Protein AF-A0A316PRE2-F1 (afdb_monomer)

Structure (mmCIF, N/CA/C/O backbone):
data_AF-A0A316PRE2-F1
#
_entry.id   AF-A0A316PRE2-F1
#
loop_
_atom_site.group_PDB
_atom_site.id
_atom_site.type_symbol
_atom_site.label_atom_id
_atom_site.label_alt_id
_atom_site.label_comp_id
_atom_site.label_asym_id
_atom_site.label_entity_id
_atom_site.label_seq_id
_atom_site.pdbx_PDB_ins_code
_atom_site.Cartn_x
_atom_site.Cartn_y
_atom_site.Cartn_z
_atom_site.occupancy
_atom_site.B_iso_or_equiv
_atom_site.auth_seq_id
_atom_site.auth_comp_id
_atom_site.auth_asym_id
_atom_site.auth_atom_id
_atom_site.pdbx_PDB_model_num
ATOM 1 N N . MET A 1 1 ? 43.650 30.895 -48.883 1.00 65.88 1 MET A N 1
ATOM 2 C CA . MET A 1 1 ? 44.794 30.049 -48.488 1.00 65.88 1 MET A CA 1
ATOM 3 C C . MET A 1 1 ? 45.178 30.438 -47.080 1.00 65.88 1 MET A C 1
ATOM 5 O O . MET A 1 1 ? 45.531 31.591 -46.875 1.00 65.88 1 MET A O 1
ATOM 9 N N . LEU A 1 2 ? 45.048 29.509 -46.137 1.00 76.69 2 LEU A N 1
ATOM 10 C CA . LEU A 1 2 ? 45.412 29.736 -44.739 1.00 76.69 2 LEU A CA 1
ATOM 11 C C . LEU A 1 2 ? 46.924 29.967 -44.605 1.00 76.69 2 LEU A C 1
ATOM 13 O O . LEU A 1 2 ? 47.726 29.256 -45.223 1.00 76.69 2 LEU A O 1
ATOM 17 N N . ASN A 1 3 ? 47.308 30.933 -43.779 1.00 86.50 3 ASN A N 1
ATOM 18 C CA . ASN A 1 3 ? 48.693 31.192 -43.401 1.00 86.50 3 ASN A CA 1
ATOM 19 C C . ASN A 1 3 ? 49.209 30.098 -42.449 1.00 86.50 3 ASN A C 1
ATOM 21 O O . ASN A 1 3 ? 48.441 29.433 -41.756 1.00 86.50 3 ASN A O 1
ATOM 25 N N . GLU A 1 4 ? 50.531 29.911 -42.364 1.00 84.12 4 GLU A N 1
ATOM 26 C CA . GLU A 1 4 ? 51.126 28.867 -41.504 1.00 84.12 4 GLU A CA 1
ATOM 27 C C . GLU A 1 4 ? 50.774 29.031 -40.017 1.00 84.12 4 GLU A C 1
ATOM 29 O O . GLU A 1 4 ? 50.620 28.043 -39.298 1.00 84.12 4 GLU A O 1
ATOM 34 N N . HIS A 1 5 ? 50.574 30.272 -39.568 1.00 84.75 5 HIS A N 1
ATOM 35 C CA . HIS A 1 5 ? 50.111 30.556 -38.214 1.00 84.75 5 HIS A CA 1
ATOM 36 C C . HIS A 1 5 ? 48.682 30.041 -37.983 1.00 84.75 5 HIS A C 1
ATOM 38 O O . HIS A 1 5 ? 48.450 29.290 -37.038 1.00 84.75 5 HIS A O 1
ATOM 44 N N . GLU A 1 6 ? 47.761 30.326 -38.902 1.00 85.00 6 GLU A N 1
ATOM 45 C CA . GLU A 1 6 ? 46.360 29.887 -38.833 1.00 85.00 6 GLU A CA 1
ATOM 46 C C . GLU A 1 6 ? 46.261 28.354 -38.872 1.00 85.00 6 GLU A C 1
ATOM 48 O O . GLU A 1 6 ? 45.562 27.741 -38.064 1.00 85.00 6 GLU A O 1
ATOM 53 N N . LYS A 1 7 ? 47.066 27.696 -39.719 1.00 85.00 7 LYS A N 1
ATOM 54 C CA . LYS A 1 7 ? 47.167 26.226 -39.739 1.00 85.00 7 LYS A CA 1
ATOM 55 C C . LYS A 1 7 ? 47.656 25.657 -38.404 1.00 85.00 7 LYS A C 1
ATOM 57 O O . LYS A 1 7 ? 47.226 24.574 -38.003 1.00 85.00 7 LYS A O 1
ATOM 62 N N . SER A 1 8 ? 48.571 26.347 -37.719 1.00 85.19 8 SER A N 1
ATOM 63 C CA . SER A 1 8 ? 49.087 25.915 -36.414 1.00 85.19 8 SER A CA 1
ATOM 64 C C . SER A 1 8 ? 48.041 26.042 -35.299 1.00 85.19 8 SER A C 1
ATOM 66 O O . SER A 1 8 ? 47.905 25.131 -34.475 1.00 85.19 8 SER A O 1
ATOM 68 N N . GLU A 1 9 ? 47.235 27.105 -35.326 1.00 89.50 9 GLU A N 1
ATOM 69 C CA . GLU A 1 9 ? 46.123 27.307 -34.395 1.00 89.50 9 GLU A CA 1
ATOM 70 C C . GLU A 1 9 ? 45.029 26.257 -34.604 1.00 89.50 9 GLU A C 1
ATOM 72 O O . GLU A 1 9 ? 44.613 25.596 -33.652 1.00 89.50 9 GLU A O 1
ATOM 77 N N . MET A 1 10 ? 44.643 25.998 -35.855 1.00 88.06 10 MET A N 1
ATOM 78 C CA . MET A 1 10 ? 43.647 24.974 -36.185 1.00 88.06 10 MET A CA 1
ATOM 79 C C . MET A 1 10 ? 44.085 23.560 -35.775 1.00 88.06 10 MET A C 1
ATOM 81 O O . MET A 1 10 ? 43.273 22.773 -35.289 1.00 88.06 10 MET A O 1
ATOM 85 N N . ARG A 1 11 ? 45.379 23.223 -35.884 1.00 87.94 11 ARG A N 1
ATOM 86 C CA . ARG A 1 11 ? 45.913 21.941 -35.374 1.00 87.94 11 ARG A CA 1
ATOM 87 C C . ARG A 1 11 ? 45.802 21.819 -33.854 1.00 87.94 11 ARG A C 1
ATOM 89 O O . ARG A 1 11 ? 45.619 20.712 -33.346 1.00 87.94 11 ARG A O 1
ATOM 96 N N . THR A 1 12 ? 45.915 22.934 -33.137 1.00 90.44 12 THR A N 1
ATOM 97 C CA . THR A 1 12 ? 45.731 22.976 -31.680 1.00 90.44 12 THR A CA 1
ATOM 98 C C . THR A 1 12 ? 44.257 22.777 -31.335 1.00 90.44 12 THR A C 1
ATOM 100 O O . THR A 1 12 ? 43.922 21.873 -30.575 1.00 90.44 12 THR A O 1
ATOM 103 N N . GLN A 1 13 ? 43.363 23.497 -32.017 1.00 86.69 13 GLN A N 1
ATOM 104 C CA . GLN A 1 13 ? 41.914 23.340 -31.864 1.00 86.69 13 GLN A CA 1
ATOM 105 C C . GLN A 1 13 ? 41.436 21.914 -32.176 1.00 86.69 13 GLN A C 1
ATOM 107 O O . GLN A 1 13 ? 40.570 21.388 -31.480 1.00 86.69 13 GLN A O 1
ATOM 112 N N . TYR A 1 14 ? 42.018 21.250 -33.181 1.00 89.00 14 TYR A N 1
ATOM 113 C CA . TYR A 1 14 ? 41.721 19.847 -33.488 1.00 89.00 14 TYR A CA 1
ATOM 114 C C . TYR A 1 14 ? 42.073 18.909 -32.323 1.00 89.00 14 TYR A C 1
ATOM 116 O O . TYR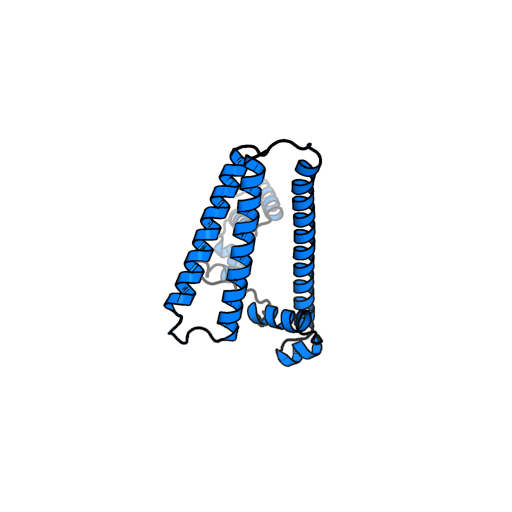 A 1 14 ? 41.321 17.978 -32.022 1.00 89.00 14 TYR A O 1
ATOM 124 N N . ARG A 1 15 ? 43.210 19.156 -31.658 1.00 85.75 15 ARG A N 1
ATOM 125 C CA . ARG A 1 15 ? 43.679 18.364 -30.513 1.00 85.75 15 ARG A CA 1
ATOM 126 C C . ARG A 1 15 ? 42.804 18.571 -29.278 1.00 85.75 15 ARG A C 1
ATOM 128 O O . ARG A 1 15 ? 42.524 17.600 -28.581 1.00 85.75 15 ARG A O 1
ATOM 135 N N . ASP A 1 16 ? 42.363 19.803 -29.046 1.00 88.31 16 ASP A N 1
ATOM 136 C CA . ASP A 1 16 ? 41.555 20.173 -27.878 1.00 88.31 16 ASP A CA 1
ATOM 137 C C . ASP A 1 16 ? 40.062 19.842 -28.057 1.00 88.31 16 ASP A C 1
ATOM 139 O O . ASP A 1 16 ? 39.306 19.741 -27.087 1.00 88.31 16 ASP A O 1
ATOM 143 N N . ALA A 1 17 ? 39.610 19.637 -29.296 1.00 86.00 17 ALA A N 1
ATOM 144 C CA . ALA A 1 17 ? 38.236 19.263 -29.590 1.00 86.00 17 ALA A CA 1
ATOM 145 C C . ALA A 1 17 ? 37.919 17.837 -29.100 1.00 86.00 17 ALA A C 1
ATOM 147 O O . ALA A 1 17 ? 38.306 16.846 -29.714 1.00 86.00 17 ALA A O 1
ATOM 148 N N . ALA A 1 18 ? 37.122 17.734 -28.032 1.00 78.12 18 ALA A N 1
ATOM 149 C CA . ALA A 1 18 ? 36.622 16.455 -27.515 1.00 78.12 18 ALA A CA 1
ATOM 150 C C . ALA A 1 18 ? 35.604 15.762 -28.453 1.00 78.12 18 ALA A C 1
ATOM 152 O O . ALA A 1 18 ? 35.452 14.539 -28.426 1.00 78.12 18 ALA A O 1
ATOM 153 N N . ASP A 1 19 ? 34.906 16.530 -29.299 1.00 86.50 19 ASP A N 1
ATOM 154 C CA . ASP A 1 19 ? 33.861 16.023 -30.193 1.00 86.50 19 ASP A CA 1
ATOM 155 C C . ASP A 1 19 ? 34.403 15.687 -31.589 1.00 86.50 19 ASP A C 1
ATOM 157 O O . ASP A 1 19 ? 34.840 16.568 -32.334 1.00 86.50 19 ASP A O 1
ATOM 161 N N . LYS A 1 20 ? 34.219 14.434 -32.025 1.00 82.12 20 LYS A N 1
ATOM 162 C CA . LYS A 1 20 ? 34.622 13.964 -33.368 1.00 82.12 20 LYS A CA 1
ATOM 163 C C . LYS A 1 20 ? 34.001 14.772 -34.516 1.00 82.12 20 LYS A C 1
ATOM 165 O O . LYS A 1 20 ? 34.618 14.952 -35.558 1.00 82.12 20 LYS A O 1
ATOM 170 N N . ARG A 1 21 ? 32.786 15.302 -34.331 1.00 83.31 21 ARG A N 1
ATOM 171 C CA . ARG A 1 21 ? 32.113 16.152 -35.333 1.00 83.31 21 ARG A CA 1
ATOM 172 C C . ARG A 1 21 ? 32.792 17.514 -35.500 1.00 83.31 21 ARG A C 1
ATOM 174 O O . ARG A 1 21 ? 32.848 18.021 -36.615 1.00 83.31 21 ARG A O 1
ATOM 181 N N . LYS A 1 22 ? 33.318 18.088 -34.410 1.00 86.62 22 LYS A N 1
ATOM 182 C CA . LYS A 1 22 ? 34.083 19.344 -34.451 1.00 86.62 22 LYS A CA 1
ATOM 183 C C . LYS A 1 22 ? 35.438 19.118 -35.117 1.00 86.62 22 LYS A C 1
ATOM 185 O O . LYS A 1 22 ? 35.813 19.895 -35.982 1.00 86.62 22 LYS A O 1
ATOM 190 N N . GLN A 1 23 ? 36.095 18.001 -34.804 1.00 88.06 23 GLN A N 1
ATOM 191 C CA . GLN A 1 23 ? 37.333 17.569 -35.459 1.00 88.06 23 GLN A CA 1
ATOM 192 C C . GLN A 1 23 ? 37.191 17.454 -36.986 1.00 88.06 23 GLN A C 1
ATOM 194 O O . GLN A 1 23 ? 38.031 17.973 -37.712 1.00 88.06 23 GLN A O 1
ATOM 199 N N . ILE A 1 24 ? 36.100 16.857 -37.483 1.00 87.62 24 ILE A N 1
ATOM 200 C CA . ILE A 1 24 ? 35.818 16.768 -38.930 1.00 87.62 24 ILE A CA 1
ATOM 201 C C . ILE A 1 24 ? 35.607 18.156 -39.555 1.00 87.62 24 ILE A C 1
ATOM 203 O O . ILE A 1 24 ? 36.071 18.404 -40.663 1.00 87.62 24 ILE A O 1
ATOM 207 N N . GLY A 1 25 ? 34.935 19.072 -38.847 1.00 87.50 25 GLY A N 1
ATOM 208 C CA . GLY A 1 25 ? 34.772 20.457 -39.299 1.00 87.50 25 GLY A CA 1
ATOM 209 C C . GLY A 1 25 ? 36.108 21.191 -39.438 1.00 87.50 25 GLY A C 1
ATOM 210 O O . GLY A 1 25 ? 36.353 21.800 -40.471 1.00 87.50 25 GLY A O 1
ATOM 211 N N . ILE A 1 26 ? 36.988 21.047 -38.444 1.00 88.56 26 ILE A N 1
ATOM 212 C CA . ILE A 1 26 ? 38.326 21.658 -38.447 1.00 88.56 26 ILE A CA 1
ATOM 213 C C . ILE A 1 26 ? 39.198 21.072 -39.567 1.00 88.56 26 ILE A C 1
ATOM 215 O O . ILE A 1 26 ? 39.930 21.805 -40.218 1.00 88.56 26 ILE A O 1
ATOM 219 N N . LEU A 1 27 ? 39.113 19.763 -39.829 1.00 88.62 27 LEU A N 1
ATOM 220 C CA . LEU A 1 27 ? 39.836 19.130 -40.940 1.00 88.62 27 LEU A CA 1
ATOM 221 C C . LEU A 1 27 ? 39.326 19.593 -42.310 1.00 88.62 27 LEU A C 1
ATOM 223 O O . LEU A 1 27 ? 40.132 19.838 -43.199 1.00 88.62 27 LEU A O 1
ATOM 227 N N . SER A 1 28 ? 38.009 19.737 -42.472 1.00 87.62 28 SER A N 1
ATOM 228 C CA . SER A 1 28 ? 37.401 20.259 -43.704 1.00 87.62 28 SER A CA 1
ATOM 229 C C . SER A 1 28 ? 37.915 21.664 -44.025 1.00 87.62 28 SER A C 1
ATOM 231 O O . SER A 1 28 ? 38.306 21.928 -45.156 1.00 87.62 28 SER A O 1
ATOM 233 N N . GLU A 1 29 ? 38.004 22.528 -43.015 1.00 87.81 29 GLU A N 1
ATOM 234 C CA . GLU A 1 29 ? 38.519 23.892 -43.158 1.00 87.81 29 GLU A CA 1
ATOM 235 C C . GLU A 1 29 ? 40.051 23.934 -43.323 1.00 87.81 29 GLU A C 1
ATOM 237 O O . GLU A 1 29 ? 40.569 24.754 -44.070 1.00 87.81 29 GLU A O 1
ATOM 242 N N . LEU A 1 30 ? 40.798 23.022 -42.688 1.00 86.75 30 LEU A N 1
ATOM 243 C CA . LEU A 1 30 ? 42.263 22.980 -42.789 1.00 86.75 30 LEU A CA 1
ATOM 244 C C . LEU A 1 30 ? 42.753 22.533 -44.176 1.00 86.75 30 LEU A C 1
ATOM 246 O O . LEU A 1 30 ? 43.820 22.964 -44.618 1.00 86.75 30 LEU A O 1
ATOM 250 N N . TYR A 1 31 ? 42.009 21.635 -44.823 1.00 85.00 31 TYR A N 1
ATOM 251 C CA . TYR A 1 31 ? 42.370 21.042 -46.112 1.00 85.00 31 TYR A CA 1
ATOM 252 C C . TYR A 1 31 ? 41.554 21.591 -47.291 1.00 85.00 31 TYR A C 1
ATOM 254 O O . TYR A 1 31 ? 41.758 21.129 -48.410 1.00 85.00 31 TYR A O 1
ATOM 262 N N . ASP A 1 32 ? 40.669 22.571 -47.063 1.00 85.31 32 ASP A N 1
ATOM 263 C CA . ASP A 1 32 ? 39.733 23.104 -48.067 1.00 85.31 32 ASP A CA 1
ATOM 264 C C . ASP A 1 32 ? 38.935 21.985 -48.788 1.00 85.31 32 ASP A C 1
ATOM 266 O O . ASP A 1 32 ? 38.628 22.073 -49.977 1.00 85.31 32 ASP A O 1
ATOM 270 N N . CYS A 1 33 ? 38.597 20.910 -48.066 1.00 81.94 33 CYS A N 1
ATOM 271 C CA . CYS A 1 33 ? 37.843 19.763 -48.585 1.00 81.94 33 CYS A CA 1
ATOM 272 C C . CYS A 1 33 ? 36.449 19.698 -47.964 1.00 81.94 33 CYS A C 1
ATOM 274 O O . CYS A 1 33 ? 36.210 20.202 -46.862 1.00 81.94 33 CYS A O 1
ATOM 276 N N . SER A 1 34 ? 35.511 19.030 -48.631 1.00 84.75 34 SER A N 1
ATOM 277 C CA . SER A 1 34 ? 34.173 18.826 -48.078 1.00 84.75 34 SER A CA 1
ATOM 278 C C . SER A 1 34 ? 34.205 17.878 -46.870 1.00 84.75 34 SER A C 1
ATOM 280 O O . SER A 1 34 ? 35.043 16.981 -46.755 1.00 84.75 34 SER A O 1
ATOM 282 N N . LYS A 1 35 ? 33.260 18.045 -45.938 1.00 83.38 35 LYS A N 1
ATOM 283 C CA . LYS A 1 35 ? 33.144 17.166 -44.757 1.00 83.38 35 LYS A CA 1
ATOM 284 C C . LYS A 1 35 ? 32.913 15.702 -45.140 1.00 83.38 35 LYS A C 1
ATOM 286 O O . LYS A 1 35 ? 33.284 14.817 -44.376 1.00 83.38 35 LYS A O 1
ATOM 291 N N . GLU A 1 36 ? 32.296 15.462 -46.293 1.00 82.75 36 GLU A N 1
ATOM 292 C CA . GLU A 1 36 ? 32.016 14.133 -46.837 1.00 82.75 36 GLU A CA 1
ATOM 293 C C . GLU A 1 36 ? 33.297 13.450 -47.318 1.00 82.75 36 GLU A C 1
ATOM 295 O O . GLU A 1 36 ? 33.544 12.310 -46.939 1.00 82.75 36 GLU A O 1
ATOM 300 N N . GLU A 1 37 ? 34.170 14.169 -48.029 1.00 83.00 37 GLU A N 1
ATOM 301 C CA . GLU A 1 37 ? 35.495 13.669 -48.426 1.00 83.00 37 GLU A CA 1
ATOM 302 C C . GLU A 1 37 ? 36.386 13.386 -47.209 1.00 83.00 37 GLU A C 1
ATOM 304 O O . GLU A 1 37 ? 37.098 12.386 -47.174 1.00 83.00 37 GLU A O 1
ATOM 309 N N . VAL A 1 38 ? 36.312 14.220 -46.163 1.00 84.38 38 VAL A N 1
ATOM 310 C CA . VAL A 1 38 ? 37.023 13.969 -44.896 1.00 84.38 38 VAL A CA 1
ATOM 311 C C . VAL A 1 38 ? 36.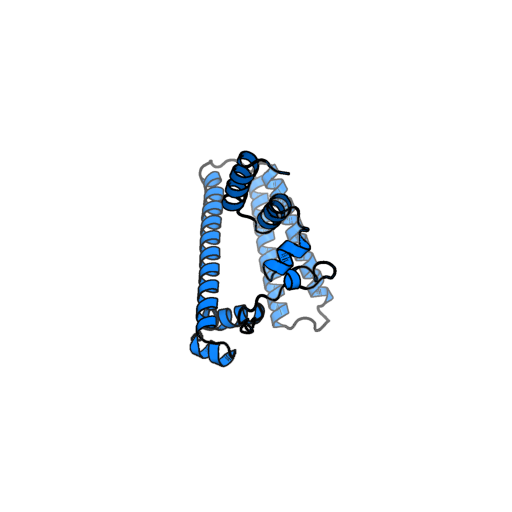472 12.725 -44.189 1.00 84.38 38 VAL A C 1
ATOM 313 O O . VAL A 1 38 ? 37.235 11.938 -43.632 1.00 84.38 38 VAL A O 1
ATOM 316 N N . LEU A 1 39 ? 35.151 12.526 -44.194 1.00 84.50 39 LEU A N 1
ATOM 317 C CA . LEU A 1 39 ? 34.518 11.331 -43.632 1.00 84.50 39 LEU A CA 1
ATOM 318 C C . LEU A 1 39 ? 34.895 10.067 -44.410 1.00 84.50 39 LEU A C 1
ATOM 320 O O . LEU A 1 39 ? 35.145 9.040 -43.782 1.00 84.50 39 LEU A O 1
ATOM 324 N N . ASP A 1 40 ? 34.955 10.141 -45.737 1.00 84.88 40 ASP A N 1
ATOM 325 C CA . ASP A 1 40 ? 35.371 9.044 -46.614 1.00 84.88 40 ASP A CA 1
ATOM 326 C C . ASP A 1 40 ? 36.842 8.673 -46.392 1.00 84.88 40 ASP A C 1
ATOM 328 O O . ASP A 1 40 ? 37.153 7.525 -46.073 1.00 84.88 40 ASP A O 1
ATOM 332 N N . ALA A 1 41 ? 37.736 9.667 -46.380 1.00 82.44 41 ALA A N 1
ATOM 333 C CA . ALA A 1 41 ? 39.160 9.474 -46.106 1.00 82.44 41 ALA A CA 1
ATOM 334 C C . ALA A 1 41 ? 39.438 8.871 -44.714 1.00 82.44 41 ALA A C 1
ATOM 336 O O . ALA A 1 41 ? 40.423 8.157 -44.524 1.00 82.44 41 ALA A O 1
ATOM 337 N N . LEU A 1 42 ? 38.570 9.138 -43.731 1.00 81.38 42 LEU A N 1
ATOM 338 C CA . LEU A 1 42 ? 38.649 8.564 -42.383 1.00 81.38 42 LEU A CA 1
ATOM 339 C C . LEU A 1 42 ? 37.928 7.208 -42.246 1.00 81.38 42 LEU A C 1
ATOM 341 O O . LEU A 1 42 ? 37.920 6.639 -41.151 1.00 81.38 42 LEU A O 1
ATOM 345 N N . GLY A 1 43 ? 37.303 6.691 -43.311 1.00 76.56 43 GLY A N 1
ATOM 346 C CA . GLY A 1 43 ? 36.515 5.452 -43.280 1.00 76.56 43 GLY A CA 1
ATOM 347 C C . GLY A 1 43 ? 35.250 5.552 -42.417 1.00 76.56 43 GLY A C 1
ATOM 348 O O . GLY A 1 43 ? 34.791 4.563 -41.843 1.00 76.56 43 GLY A O 1
ATOM 349 N N . LEU A 1 44 ? 34.710 6.763 -42.260 1.00 70.62 44 LEU A N 1
ATOM 350 C CA . LEU A 1 44 ? 33.516 7.083 -41.473 1.00 70.62 44 LEU A CA 1
ATOM 351 C C . LEU A 1 44 ? 32.287 7.406 -42.343 1.00 70.62 44 LEU A C 1
ATOM 353 O O . LEU A 1 44 ? 31.202 7.586 -41.782 1.00 70.62 44 LEU A O 1
ATOM 357 N N . ALA A 1 45 ? 32.431 7.456 -43.673 1.00 61.97 45 ALA A N 1
ATOM 358 C CA . ALA A 1 45 ? 31.351 7.752 -44.621 1.00 61.97 45 ALA A CA 1
ATOM 359 C C . ALA A 1 45 ? 30.134 6.817 -44.460 1.00 61.97 45 ALA A C 1
ATOM 361 O O . ALA A 1 45 ? 28.997 7.290 -44.396 1.00 61.97 45 ALA A O 1
ATOM 362 N N . ASP A 1 46 ? 30.359 5.522 -44.216 1.00 55.94 46 ASP A N 1
ATOM 363 C CA . ASP A 1 46 ? 29.287 4.529 -44.020 1.00 55.94 46 ASP A CA 1
ATOM 364 C C . ASP A 1 46 ? 28.500 4.682 -42.706 1.00 55.94 46 ASP A C 1
ATOM 366 O O . ASP A 1 46 ? 27.465 4.046 -42.511 1.00 55.94 46 ASP A O 1
ATOM 370 N N . LYS A 1 47 ? 28.940 5.552 -41.787 1.00 53.31 47 LYS A N 1
ATOM 371 C CA . LYS A 1 47 ? 28.185 5.868 -40.560 1.00 53.31 47 LYS A CA 1
ATOM 372 C C . LYS A 1 47 ? 27.344 7.144 -40.671 1.00 53.31 47 LYS A C 1
ATOM 374 O O . LYS A 1 47 ? 26.605 7.448 -39.736 1.00 53.31 47 LYS A O 1
ATOM 379 N N . GLY A 1 48 ? 27.449 7.888 -41.777 1.00 47.28 48 GLY A N 1
ATOM 380 C CA . GLY A 1 48 ? 26.786 9.185 -41.977 1.00 47.28 48 GLY A CA 1
ATOM 381 C C . GLY A 1 48 ? 25.523 9.155 -42.846 1.00 47.28 48 GLY A C 1
ATOM 382 O O . GLY A 1 48 ? 24.636 9.979 -42.637 1.00 47.28 48 GLY A O 1
ATOM 383 N N . ALA A 1 49 ? 25.387 8.189 -43.760 1.00 41.62 49 ALA A N 1
ATOM 384 C CA . ALA A 1 49 ? 24.268 8.115 -44.712 1.00 41.62 49 ALA A CA 1
ATOM 385 C C . ALA A 1 49 ? 22.991 7.426 -44.172 1.00 41.62 49 ALA A C 1
ATOM 387 O O . ALA A 1 49 ? 22.043 7.190 -44.914 1.00 41.62 49 ALA A O 1
ATOM 388 N N . SER A 1 50 ? 22.925 7.141 -42.867 1.00 42.31 50 SER A N 1
ATOM 389 C CA . SER A 1 50 ? 21.716 6.664 -42.172 1.00 42.31 50 SER A CA 1
ATOM 390 C C . SER A 1 50 ? 21.333 7.604 -41.019 1.00 42.31 50 SER A C 1
ATOM 392 O O . SER A 1 50 ? 21.055 7.175 -39.900 1.00 42.31 50 SER A O 1
ATOM 394 N N . ALA A 1 51 ? 21.334 8.914 -41.269 1.00 38.81 51 ALA A N 1
ATOM 395 C CA . ALA A 1 51 ? 20.836 9.923 -40.326 1.00 38.81 51 ALA A CA 1
ATOM 396 C C . ALA A 1 51 ? 19.628 10.699 -40.885 1.00 38.81 51 ALA A C 1
ATOM 398 O O . ALA A 1 51 ? 19.421 11.865 -40.564 1.00 38.81 51 ALA A O 1
ATOM 399 N N . GLY A 1 52 ? 18.825 10.019 -41.710 1.00 36.06 52 GLY A N 1
ATOM 400 C CA . GLY A 1 52 ? 17.570 10.510 -42.283 1.00 36.06 52 GLY A CA 1
ATOM 401 C C . GLY A 1 52 ? 16.463 9.451 -42.319 1.00 36.06 52 GLY A C 1
ATOM 402 O O . GLY A 1 52 ? 15.631 9.482 -43.210 1.00 36.06 52 GLY A O 1
ATOM 403 N N . ALA A 1 53 ? 16.462 8.488 -41.393 1.00 35.34 53 ALA A N 1
ATOM 404 C CA . ALA A 1 53 ? 15.316 7.627 -41.093 1.00 35.34 53 ALA A CA 1
ATOM 405 C C . ALA A 1 53 ? 15.546 6.965 -39.726 1.00 35.34 53 ALA A C 1
ATOM 407 O O . ALA A 1 53 ? 16.613 6.405 -39.478 1.00 35.34 53 ALA A O 1
ATOM 408 N N . ASN A 1 54 ? 14.562 7.061 -38.831 1.00 45.31 54 ASN A N 1
ATOM 409 C CA . ASN A 1 54 ? 14.543 6.446 -37.501 1.00 45.31 54 ASN A CA 1
ATOM 410 C C . ASN A 1 54 ? 15.080 5.004 -37.501 1.00 45.31 54 ASN A C 1
ATOM 412 O O . ASN A 1 54 ? 14.329 4.076 -37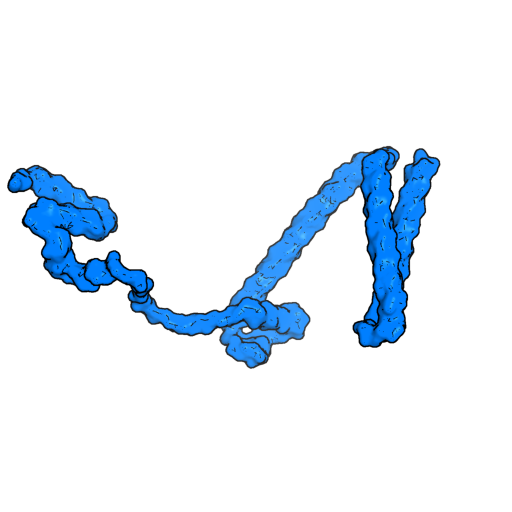.781 1.00 45.31 54 ASN A O 1
ATOM 416 N N . THR A 1 55 ? 16.336 4.796 -37.099 1.00 39.84 55 THR A N 1
ATOM 417 C CA . THR A 1 55 ? 16.826 3.453 -36.772 1.00 39.84 55 THR A CA 1
ATOM 418 C C . THR A 1 55 ? 17.761 3.532 -35.573 1.00 39.84 55 THR A C 1
ATOM 420 O O . THR A 1 55 ? 18.807 4.177 -35.602 1.00 39.84 55 THR A O 1
ATOM 423 N N . LYS A 1 56 ? 17.324 2.911 -34.473 1.00 37.03 56 LYS A N 1
ATOM 424 C CA . LYS A 1 56 ? 18.089 2.701 -33.243 1.00 37.03 56 LYS A CA 1
ATOM 425 C C . LYS A 1 56 ? 19.466 2.128 -33.578 1.00 37.03 56 LYS A C 1
ATOM 427 O O . LYS A 1 56 ? 19.571 1.100 -34.231 1.00 37.03 56 LYS A O 1
ATOM 432 N N . HIS A 1 57 ? 20.499 2.777 -33.060 1.00 36.59 57 HIS A N 1
ATOM 433 C CA . HIS A 1 57 ? 21.876 2.314 -33.100 1.00 36.59 57 HIS A CA 1
ATOM 434 C C . HIS A 1 57 ? 21.991 1.011 -32.283 1.00 36.59 57 HIS A C 1
ATOM 436 O O . HIS A 1 57 ? 22.032 1.047 -31.052 1.00 36.59 57 HIS A O 1
ATOM 442 N N . GLU A 1 58 ? 22.015 -0.144 -32.954 1.00 36.38 58 GLU A N 1
ATOM 443 C CA . GLU A 1 58 ? 22.425 -1.413 -32.352 1.00 36.38 58 GLU A CA 1
ATOM 444 C C . GLU A 1 58 ? 23.906 -1.307 -31.985 1.00 36.38 58 GLU A C 1
ATOM 446 O O . GLU A 1 58 ? 24.814 -1.376 -32.813 1.00 36.38 58 GLU A O 1
ATOM 451 N N . THR A 1 59 ? 24.169 -1.088 -30.702 1.00 46.66 59 THR A N 1
ATOM 452 C CA . THR A 1 59 ? 25.444 -1.472 -30.123 1.00 46.66 59 THR A CA 1
ATOM 453 C C . THR A 1 59 ? 25.506 -2.993 -30.169 1.00 46.66 59 THR A C 1
ATOM 455 O O . THR A 1 59 ? 24.700 -3.679 -29.542 1.00 46.66 59 THR A O 1
ATOM 458 N N . ALA A 1 60 ? 26.493 -3.530 -30.883 1.00 44.12 60 ALA A N 1
ATOM 459 C CA . ALA A 1 60 ? 26.930 -4.916 -30.762 1.00 44.12 60 ALA A CA 1
ATOM 460 C C . ALA A 1 60 ? 27.566 -5.157 -29.375 1.00 44.12 60 ALA A C 1
ATOM 462 O O . ALA A 1 60 ? 28.723 -5.543 -29.241 1.00 44.12 60 ALA A O 1
ATOM 463 N N . GLY A 1 61 ? 26.816 -4.902 -28.305 1.00 41.44 61 GLY A N 1
ATOM 464 C CA . GLY A 1 61 ? 26.969 -5.662 -27.084 1.00 41.44 61 GLY A CA 1
ATOM 465 C C . GLY A 1 61 ? 26.305 -7.000 -27.352 1.00 41.44 61 GLY A C 1
ATOM 466 O O . GLY A 1 61 ? 25.194 -7.031 -27.873 1.00 41.44 61 GLY A O 1
ATOM 467 N N . LYS A 1 62 ? 26.957 -8.112 -27.010 1.00 46.22 62 LYS A N 1
ATOM 468 C CA . LYS A 1 62 ? 26.273 -9.401 -26.861 1.00 46.22 62 LYS A CA 1
ATOM 469 C C . LYS A 1 62 ? 25.126 -9.192 -25.874 1.00 46.22 62 LYS A C 1
ATOM 471 O O . LYS A 1 62 ? 25.312 -9.303 -24.662 1.00 46.22 62 LYS A O 1
ATOM 476 N N . HIS A 1 63 ? 23.956 -8.820 -26.379 1.00 43.56 63 HIS A N 1
ATOM 477 C CA . HIS A 1 63 ? 22.768 -8.632 -25.582 1.00 43.56 63 HIS A CA 1
ATOM 478 C C . HIS A 1 63 ? 22.259 -10.041 -25.323 1.00 43.56 63 HIS A C 1
ATOM 480 O O . HIS A 1 63 ? 21.382 -10.544 -26.016 1.00 43.56 63 HIS A O 1
ATOM 486 N N . ASN A 1 64 ? 22.887 -10.719 -24.355 1.00 55.03 64 ASN A N 1
ATOM 487 C CA . ASN A 1 64 ? 22.316 -11.919 -23.769 1.00 55.03 64 ASN A CA 1
ATOM 488 C C . ASN A 1 64 ? 20.860 -11.551 -23.454 1.00 55.03 64 ASN A C 1
ATOM 490 O O . ASN A 1 64 ? 20.675 -10.545 -22.753 1.00 55.03 64 ASN A O 1
ATOM 494 N N . PRO A 1 65 ? 19.848 -12.236 -24.016 1.00 47.28 65 PRO A N 1
ATOM 495 C CA . PRO A 1 65 ? 18.458 -11.922 -23.742 1.00 47.28 65 PRO A CA 1
ATOM 496 C C . PRO A 1 65 ? 18.261 -12.118 -22.243 1.00 47.28 65 PRO A C 1
ATOM 498 O O . PRO A 1 65 ? 18.076 -13.230 -21.752 1.00 47.28 65 PRO A O 1
ATOM 501 N N . ARG A 1 66 ? 18.405 -11.031 -21.477 1.00 57.00 66 ARG A N 1
ATOM 502 C CA . ARG A 1 66 ? 18.180 -11.036 -20.041 1.00 57.00 66 ARG A CA 1
ATOM 503 C C . ARG A 1 66 ? 16.719 -11.398 -19.908 1.00 57.00 66 ARG A C 1
ATOM 505 O O . ARG A 1 66 ? 15.863 -10.572 -20.206 1.00 57.00 66 ARG A O 1
ATOM 512 N N . LYS A 1 67 ? 16.458 -12.648 -19.526 1.00 66.44 67 LYS A N 1
ATOM 513 C CA . LYS A 1 67 ? 15.117 -13.147 -19.255 1.00 66.44 67 LYS A CA 1
ATOM 514 C C . LYS A 1 67 ? 14.538 -12.231 -18.184 1.00 66.44 67 LYS A C 1
ATOM 516 O O . LYS A 1 67 ? 14.965 -12.254 -17.028 1.00 66.44 67 LYS A O 1
ATOM 521 N N . SER A 1 68 ? 13.700 -11.299 -18.624 1.00 66.38 68 SER A N 1
ATOM 522 C CA . SER A 1 68 ? 13.111 -10.301 -17.751 1.00 66.38 68 SER A CA 1
ATOM 523 C C . SER A 1 68 ? 11.976 -10.999 -17.033 1.00 66.38 68 SER A C 1
ATOM 525 O O . SER A 1 68 ? 10.981 -11.366 -17.647 1.00 66.38 68 SER A O 1
ATOM 527 N N . TYR A 1 69 ? 12.170 -11.261 -15.746 1.00 72.38 69 TYR A N 1
ATOM 528 C CA . TYR A 1 69 ? 11.115 -11.818 -14.916 1.00 72.38 69 TYR A CA 1
ATOM 529 C C . TYR A 1 69 ? 10.113 -10.718 -14.591 1.00 72.38 69 TYR A C 1
ATOM 531 O O . TYR A 1 69 ? 10.507 -9.619 -14.168 1.00 72.38 69 TYR A O 1
ATOM 539 N N . GLU A 1 70 ? 8.839 -11.036 -14.781 1.00 74.44 70 GLU A N 1
ATOM 540 C CA . GLU A 1 70 ? 7.722 -10.183 -14.413 1.00 74.44 70 GLU A CA 1
ATOM 541 C C . GLU A 1 70 ? 7.777 -9.849 -12.918 1.00 74.44 70 GLU A C 1
ATOM 543 O O . GLU A 1 70 ? 8.274 -10.627 -12.097 1.00 74.44 70 GLU A O 1
ATOM 548 N N . GLN A 1 71 ? 7.330 -8.648 -12.553 1.00 73.50 71 GLN A N 1
ATOM 549 C CA . GLN A 1 71 ? 7.455 -8.176 -11.177 1.00 73.50 71 GLN A CA 1
ATOM 550 C C . GLN A 1 71 ? 6.621 -9.020 -10.198 1.00 73.50 71 GLN A C 1
ATOM 552 O O . GLN A 1 71 ? 7.058 -9.201 -9.062 1.00 73.50 71 GLN A O 1
ATOM 557 N N . ALA A 1 72 ? 5.502 -9.593 -10.660 1.00 76.81 72 ALA A N 1
ATOM 558 C CA . ALA A 1 72 ? 4.688 -10.550 -9.911 1.00 76.81 72 ALA A CA 1
ATOM 559 C C . ALA A 1 72 ? 5.499 -11.794 -9.512 1.00 76.81 72 ALA A C 1
ATOM 561 O O . ALA A 1 72 ? 5.643 -12.068 -8.327 1.00 76.81 72 ALA A O 1
ATOM 562 N N . VAL A 1 73 ? 6.189 -12.427 -10.470 1.00 78.81 73 VAL A N 1
ATOM 563 C CA . VAL A 1 73 ? 7.028 -13.618 -10.224 1.00 78.81 73 VAL A CA 1
ATOM 564 C C . VAL A 1 73 ? 8.106 -13.351 -9.170 1.00 78.81 73 VAL A C 1
ATOM 566 O O . VAL A 1 73 ? 8.393 -14.196 -8.327 1.00 78.81 73 VAL A O 1
ATOM 569 N N . LYS A 1 74 ? 8.702 -12.153 -9.167 1.00 82.38 74 LYS A N 1
ATOM 570 C CA . LYS A 1 74 ? 9.701 -11.781 -8.149 1.00 82.38 74 LYS A CA 1
ATOM 571 C C . LYS A 1 74 ? 9.089 -11.652 -6.758 1.00 82.38 74 LYS A C 1
ATOM 573 O O . LYS A 1 74 ? 9.739 -12.017 -5.780 1.00 82.38 74 LYS A O 1
ATOM 578 N N . ASN A 1 75 ? 7.879 -11.101 -6.677 1.00 80.31 75 ASN A N 1
ATOM 579 C CA . ASN A 1 75 ? 7.157 -10.929 -5.423 1.00 80.31 75 ASN A CA 1
ATOM 580 C C . ASN A 1 75 ? 6.672 -12.281 -4.884 1.00 80.31 75 ASN A C 1
ATOM 582 O O . ASN A 1 75 ? 6.829 -12.528 -3.694 1.00 80.31 75 ASN A O 1
ATOM 586 N N . ASP A 1 76 ? 6.190 -13.173 -5.749 1.00 83.00 76 ASP A N 1
ATOM 587 C CA . ASP A 1 76 ? 5.729 -14.513 -5.370 1.00 83.00 76 ASP A CA 1
ATOM 588 C C . ASP A 1 76 ? 6.883 -15.386 -4.870 1.00 83.00 76 ASP A C 1
ATOM 590 O O . ASP A 1 76 ? 6.777 -16.015 -3.819 1.00 83.00 76 ASP A O 1
ATOM 594 N N . VAL A 1 77 ? 8.037 -15.341 -5.545 1.00 81.81 77 VAL A N 1
ATOM 595 C CA . VAL A 1 77 ? 9.269 -16.006 -5.087 1.00 81.81 77 VAL A CA 1
ATOM 596 C C . VAL A 1 77 ? 9.729 -15.448 -3.737 1.00 81.81 77 VAL A C 1
ATOM 598 O O . VAL A 1 77 ? 10.113 -16.206 -2.846 1.00 81.81 77 VAL A O 1
ATOM 601 N N . ALA A 1 78 ? 9.690 -14.124 -3.558 1.00 80.25 78 ALA A N 1
ATOM 602 C CA . ALA A 1 78 ? 10.055 -13.505 -2.288 1.00 80.25 78 ALA A CA 1
ATOM 603 C C . ALA A 1 78 ? 9.065 -13.863 -1.165 1.00 80.25 78 ALA A C 1
ATOM 605 O O . ALA A 1 78 ? 9.500 -14.117 -0.044 1.00 80.25 78 ALA A O 1
ATOM 606 N N . LYS A 1 79 ? 7.762 -13.936 -1.463 1.00 82.88 79 LYS A N 1
ATOM 607 C CA . LYS A 1 79 ? 6.705 -14.342 -0.527 1.00 82.88 79 LYS A CA 1
ATOM 608 C C . LYS A 1 79 ? 6.855 -15.806 -0.115 1.00 82.88 79 LYS A C 1
ATOM 610 O O . LYS A 1 79 ? 6.812 -16.097 1.074 1.00 82.88 79 LYS A O 1
ATOM 615 N N . ALA A 1 80 ? 7.126 -16.699 -1.062 1.00 78.06 80 ALA A N 1
ATOM 616 C CA . ALA A 1 80 ? 7.374 -18.113 -0.791 1.00 78.06 80 ALA A CA 1
ATOM 617 C C . ALA A 1 80 ? 8.553 -18.322 0.180 1.00 78.06 80 ALA A C 1
ATOM 619 O O . ALA A 1 80 ? 8.489 -19.148 1.085 1.00 78.06 80 ALA A O 1
ATOM 620 N N . VAL A 1 81 ? 9.625 -17.536 0.051 1.00 82.44 81 VAL A N 1
ATOM 621 C CA . VAL A 1 81 ? 10.790 -17.657 0.945 1.00 82.44 81 VAL A CA 1
ATOM 622 C C . VAL A 1 81 ? 10.581 -16.945 2.287 1.00 82.44 81 VAL A C 1
ATOM 624 O O . VAL A 1 81 ? 11.007 -17.451 3.321 1.00 82.44 81 VAL A O 1
ATOM 627 N N . LEU A 1 82 ? 9.959 -15.761 2.297 1.00 80.31 82 LEU A N 1
ATOM 628 C CA . LEU A 1 82 ? 9.843 -14.931 3.506 1.00 80.31 82 LEU A CA 1
ATOM 629 C C . LEU A 1 82 ? 8.618 -15.247 4.366 1.00 80.31 82 LEU A C 1
ATOM 631 O O . LEU A 1 82 ? 8.697 -15.096 5.579 1.00 80.31 82 LEU A O 1
ATOM 635 N N . VAL A 1 83 ? 7.503 -15.642 3.751 1.00 79.69 83 VAL A N 1
ATOM 636 C CA . VAL A 1 83 ? 6.222 -15.890 4.434 1.00 79.69 83 VAL A CA 1
ATOM 637 C C . VAL A 1 83 ? 5.967 -17.386 4.576 1.00 79.69 83 VAL A C 1
ATOM 639 O O . VAL A 1 83 ? 5.624 -17.838 5.661 1.00 79.69 83 VAL A O 1
ATOM 642 N N . GLU A 1 84 ? 6.173 -18.166 3.510 1.00 76.00 84 GLU A N 1
ATOM 643 C CA . GLU A 1 84 ? 5.953 -19.625 3.544 1.00 76.00 84 GLU A CA 1
ATOM 644 C C . GLU A 1 84 ? 7.167 -20.397 4.099 1.00 76.00 84 GLU A C 1
ATOM 646 O O . GLU A 1 84 ? 7.086 -21.603 4.313 1.00 76.00 84 GLU A O 1
ATOM 651 N N . GLY A 1 85 ? 8.296 -19.718 4.347 1.00 78.69 85 GLY A N 1
ATOM 652 C CA . GLY A 1 85 ? 9.494 -20.308 4.959 1.00 78.69 85 GLY A CA 1
ATOM 653 C C . GLY A 1 85 ? 10.268 -21.280 4.061 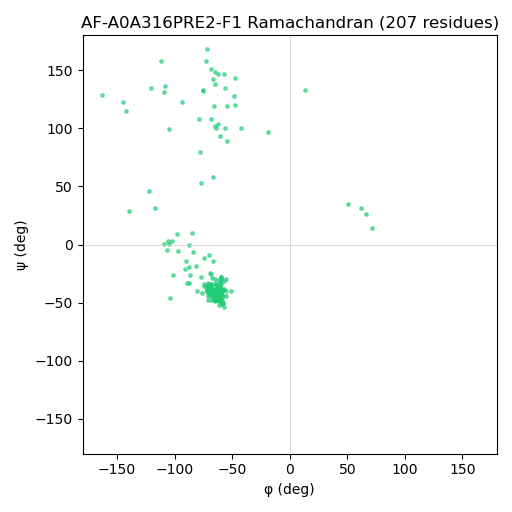1.00 78.69 85 GLY A C 1
ATOM 654 O O . GLY A 1 85 ? 11.123 -22.018 4.555 1.00 78.69 85 GLY A O 1
ATOM 655 N N . LEU A 1 86 ? 9.995 -21.298 2.752 1.00 79.12 86 LEU A N 1
ATOM 656 C CA . LEU A 1 86 ? 10.686 -22.173 1.805 1.00 79.12 86 LEU A CA 1
ATOM 657 C C . LEU A 1 86 ? 12.162 -21.786 1.670 1.00 79.12 86 LEU A C 1
ATOM 659 O O . LEU A 1 86 ? 12.526 -20.609 1.622 1.00 79.12 86 LEU A O 1
ATOM 663 N N . SER A 1 87 ? 13.031 -22.788 1.531 1.00 80.81 87 SER A N 1
ATOM 664 C CA . SER A 1 87 ? 14.441 -22.539 1.226 1.00 80.81 87 SER A CA 1
ATOM 665 C C . SER A 1 87 ? 14.586 -21.912 -0.165 1.00 80.81 87 SER A C 1
ATOM 667 O O . SER A 1 87 ? 13.836 -22.232 -1.089 1.00 80.81 87 SER A O 1
ATOM 669 N N . ALA A 1 88 ? 15.597 -21.059 -0.355 1.00 77.56 88 ALA A N 1
ATOM 670 C CA . ALA A 1 88 ? 15.872 -20.421 -1.644 1.00 77.56 88 ALA A CA 1
ATOM 671 C C . ALA A 1 88 ? 16.055 -21.443 -2.786 1.00 77.56 88 ALA A C 1
ATOM 673 O O . ALA A 1 88 ? 15.689 -21.157 -3.925 1.00 77.56 88 ALA A O 1
ATOM 674 N N . ASN A 1 89 ? 16.549 -22.647 -2.472 1.00 79.69 89 ASN A N 1
ATOM 675 C CA . ASN A 1 89 ? 16.667 -23.754 -3.425 1.00 79.69 89 ASN A CA 1
ATOM 676 C C . ASN A 1 89 ? 15.296 -24.316 -3.831 1.00 79.69 89 ASN A C 1
ATOM 678 O O . ASN A 1 89 ? 15.036 -24.515 -5.011 1.00 79.69 89 ASN A O 1
ATOM 682 N N . GLN A 1 90 ? 14.392 -24.497 -2.869 1.00 79.88 90 GLN A N 1
ATOM 683 C CA . GLN A 1 90 ? 13.041 -25.004 -3.127 1.00 79.88 90 GLN A CA 1
ATOM 684 C C . GLN A 1 90 ? 12.201 -23.985 -3.906 1.00 79.88 90 GLN A C 1
ATOM 686 O O . GLN A 1 90 ? 11.440 -24.352 -4.797 1.00 79.88 90 GLN A O 1
ATOM 691 N N . ALA A 1 91 ? 12.370 -22.690 -3.624 1.00 80.62 91 ALA A N 1
ATOM 692 C CA . ALA A 1 91 ? 11.738 -21.629 -4.404 1.00 80.62 91 ALA A CA 1
ATOM 693 C C . ALA A 1 91 ? 12.315 -21.538 -5.831 1.00 80.62 91 ALA A C 1
ATOM 695 O O . ALA A 1 91 ? 11.573 -21.313 -6.784 1.00 80.62 91 ALA A O 1
ATOM 696 N N . ALA A 1 92 ? 13.621 -21.754 -6.008 1.00 83.69 92 ALA A N 1
ATOM 697 C CA . ALA A 1 92 ? 14.237 -21.806 -7.333 1.00 83.69 92 ALA A CA 1
ATOM 698 C C . ALA A 1 92 ? 13.638 -22.928 -8.200 1.00 83.69 92 ALA A C 1
ATOM 700 O O . ALA A 1 92 ? 13.305 -22.686 -9.361 1.00 83.69 92 ALA A O 1
ATOM 701 N N . GLU A 1 93 ? 13.437 -24.115 -7.622 1.00 83.88 93 GLU A N 1
ATOM 702 C CA . GLU A 1 93 ? 12.804 -25.255 -8.297 1.00 83.88 93 GLU A CA 1
ATOM 703 C C . GLU A 1 93 ? 11.317 -25.008 -8.583 1.00 83.88 93 GLU A C 1
ATOM 705 O O . GLU A 1 93 ? 10.881 -25.170 -9.721 1.00 83.88 93 GLU A O 1
ATOM 710 N N . LYS A 1 94 ? 10.549 -24.536 -7.589 1.00 81.69 94 LYS A N 1
ATOM 711 C CA . LYS A 1 94 ? 9.097 -24.299 -7.708 1.00 81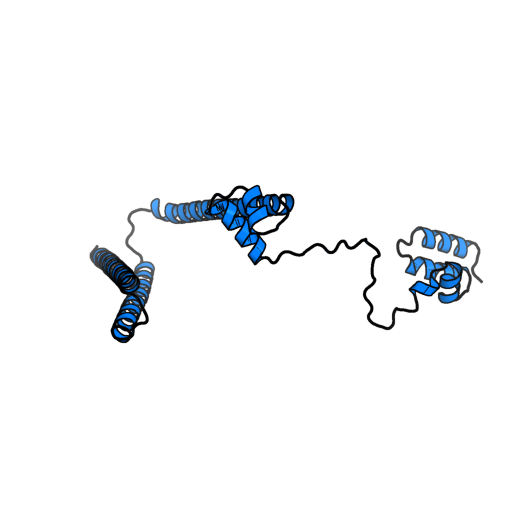.69 94 LYS A CA 1
ATOM 712 C C . LYS A 1 94 ? 8.747 -23.271 -8.788 1.00 81.69 94 LYS A C 1
ATOM 714 O O . LYS A 1 94 ? 7.740 -23.423 -9.472 1.00 81.69 94 LYS A O 1
ATOM 719 N N . PHE A 1 95 ? 9.568 -22.233 -8.946 1.00 80.38 95 PHE A N 1
ATOM 720 C CA . PHE A 1 95 ? 9.310 -21.137 -9.886 1.00 80.38 95 PHE A CA 1
ATOM 721 C C . PHE A 1 95 ? 10.186 -21.186 -11.150 1.00 80.38 95 PHE A C 1
ATOM 723 O O . PHE A 1 95 ? 10.069 -20.313 -12.010 1.00 80.38 95 PHE A O 1
ATOM 730 N N . GLY A 1 96 ? 11.073 -22.181 -11.284 1.00 80.94 96 GLY A N 1
ATOM 731 C CA . GLY A 1 96 ? 11.975 -22.315 -12.434 1.00 80.94 96 GLY A CA 1
ATOM 732 C C . GLY A 1 96 ? 12.950 -21.140 -12.591 1.00 80.94 96 GLY A C 1
ATOM 733 O O . GLY A 1 96 ? 13.307 -20.760 -13.710 1.00 80.94 96 GLY A O 1
ATOM 734 N N . VAL A 1 97 ? 13.354 -20.525 -11.476 1.00 84.00 97 VAL A N 1
ATOM 735 C CA . VAL A 1 97 ? 14.208 -19.330 -11.444 1.00 84.00 97 VAL A CA 1
ATOM 736 C C . VAL A 1 97 ? 15.606 -19.702 -10.944 1.00 84.00 97 VAL A C 1
ATOM 738 O O . VAL A 1 97 ? 15.723 -20.382 -9.931 1.00 84.00 97 VAL A O 1
ATOM 741 N N . PRO A 1 98 ? 16.695 -19.199 -11.559 1.00 84.81 98 PRO A N 1
ATOM 742 C CA . PRO A 1 98 ? 18.047 -19.414 -11.051 1.00 84.81 98 PRO A CA 1
ATOM 743 C C . PRO A 1 98 ? 18.215 -18.950 -9.598 1.00 84.81 98 PRO A C 1
ATOM 745 O O . PRO A 1 98 ? 17.852 -17.820 -9.259 1.00 84.81 98 PRO A O 1
ATOM 748 N N . LEU A 1 99 ? 18.865 -19.772 -8.770 1.00 81.50 99 LEU A N 1
ATOM 749 C CA . LEU A 1 99 ? 19.093 -19.508 -7.343 1.00 81.50 99 LEU A CA 1
ATOM 750 C C . LEU A 1 99 ? 19.699 -18.121 -7.069 1.00 81.50 99 LEU A C 1
ATOM 752 O O . LEU A 1 99 ? 19.280 -17.421 -6.150 1.00 81.50 99 LEU A O 1
ATOM 756 N N . GLY A 1 100 ? 20.641 -17.675 -7.906 1.00 82.25 100 GLY A N 1
ATOM 757 C CA . GLY A 1 100 ? 21.254 -16.349 -7.772 1.00 82.25 100 GLY A CA 1
ATOM 758 C C . GLY A 1 100 ? 20.250 -15.194 -7.891 1.00 82.25 100 GLY A C 1
ATOM 759 O O . GLY A 1 100 ? 20.390 -14.176 -7.209 1.00 82.25 100 GLY A O 1
ATOM 760 N N . ASN A 1 101 ? 19.202 -15.356 -8.704 1.00 81.56 101 ASN A N 1
ATOM 761 C CA . ASN A 1 101 ? 18.129 -14.369 -8.825 1.00 81.56 101 ASN A CA 1
ATOM 762 C C . ASN A 1 101 ? 17.190 -14.420 -7.618 1.00 81.56 101 ASN A C 1
ATOM 764 O O . ASN A 1 101 ? 16.849 -13.362 -7.091 1.00 81.56 101 ASN A O 1
ATOM 768 N N . VAL A 1 102 ? 16.844 -15.623 -7.145 1.00 82.81 102 VAL A N 1
ATOM 769 C CA . VAL A 1 102 ? 16.025 -15.829 -5.939 1.00 82.81 102 VAL A CA 1
ATOM 770 C C . VAL A 1 102 ? 16.676 -15.153 -4.733 1.00 82.81 102 VAL A C 1
ATOM 772 O O . VAL A 1 102 ? 16.071 -14.276 -4.120 1.00 82.81 102 VAL A O 1
ATOM 775 N N . SER A 1 103 ? 17.948 -15.451 -4.453 1.00 83.38 103 SER A N 1
ATOM 776 C CA . SER A 1 103 ? 18.695 -14.844 -3.343 1.00 83.38 103 SER A CA 1
ATOM 777 C C . SER A 1 103 ? 18.752 -13.318 -3.443 1.00 83.38 103 SER A C 1
ATOM 779 O O . SER A 1 103 ? 18.604 -12.612 -2.443 1.00 83.38 103 SER A O 1
ATOM 781 N N . ARG A 1 104 ? 18.911 -12.777 -4.660 1.00 84.38 104 ARG A N 1
ATOM 782 C CA . ARG A 1 104 ? 18.904 -11.328 -4.895 1.00 84.38 104 ARG A CA 1
ATOM 783 C C . ARG A 1 104 ? 17.538 -10.702 -4.612 1.00 84.38 104 ARG A C 1
ATOM 785 O O . ARG A 1 104 ? 17.489 -9.613 -4.043 1.00 84.38 104 ARG A O 1
ATOM 792 N N . TRP A 1 105 ? 16.445 -11.343 -5.022 1.00 86.44 105 TRP A N 1
ATOM 793 C CA . TRP A 1 105 ? 15.091 -10.829 -4.799 1.00 86.44 105 TRP A CA 1
ATOM 794 C C . TRP A 1 105 ? 14.678 -10.931 -3.338 1.00 86.44 105 TRP A C 1
ATOM 796 O O . TRP A 1 105 ? 14.139 -9.965 -2.811 1.00 86.44 105 TRP A O 1
ATOM 806 N N . VAL A 1 106 ? 15.029 -12.026 -2.664 1.00 84.44 106 VAL A N 1
ATOM 807 C CA . VAL A 1 106 ? 14.812 -12.193 -1.223 1.00 84.44 106 VAL A CA 1
ATOM 808 C C . VAL A 1 106 ? 15.579 -11.133 -0.438 1.00 84.44 106 VAL A C 1
ATOM 810 O O . VAL A 1 106 ? 14.996 -10.492 0.429 1.00 84.44 106 VAL A O 1
ATOM 813 N N . ARG A 1 107 ? 16.852 -10.865 -0.772 1.00 84.69 107 ARG A N 1
ATOM 814 C CA . ARG A 1 107 ? 17.617 -9.777 -0.137 1.00 84.69 107 ARG A CA 1
ATOM 815 C C . ARG A 1 107 ? 16.941 -8.421 -0.331 1.00 84.69 107 ARG A C 1
ATOM 817 O O . ARG A 1 107 ? 16.743 -7.701 0.637 1.00 84.69 107 ARG A O 1
ATOM 824 N N . LYS A 1 108 ? 16.536 -8.101 -1.563 1.00 82.69 108 LYS A N 1
ATOM 825 C CA . LYS A 1 108 ? 15.856 -6.836 -1.871 1.00 82.69 108 LYS A CA 1
ATOM 826 C C . LYS A 1 108 ? 14.503 -6.715 -1.157 1.00 82.69 108 LYS A C 1
ATOM 828 O O . LYS A 1 108 ? 14.116 -5.624 -0.755 1.00 82.69 108 LYS A O 1
ATOM 833 N N . ALA A 1 109 ? 13.781 -7.822 -0.999 1.00 80.81 109 ALA A N 1
ATOM 834 C CA . ALA A 1 109 ? 12.529 -7.862 -0.254 1.00 80.81 109 ALA A CA 1
ATOM 835 C C . ALA A 1 109 ? 12.758 -7.679 1.256 1.00 80.81 109 ALA A C 1
ATOM 837 O O . ALA A 1 109 ? 12.022 -6.923 1.879 1.00 80.81 109 ALA A O 1
ATOM 838 N N . LYS A 1 110 ? 13.816 -8.276 1.825 1.00 80.19 110 LYS A N 1
ATOM 839 C CA . LYS A 1 110 ? 14.232 -8.039 3.219 1.00 80.19 110 LYS A CA 1
ATOM 840 C C . LYS A 1 110 ? 14.666 -6.597 3.464 1.00 80.19 110 LYS A C 1
ATOM 842 O O . LYS A 1 110 ? 14.309 -6.032 4.486 1.00 80.19 110 LYS A O 1
ATOM 847 N N . GLU A 1 111 ? 15.404 -5.995 2.535 1.00 78.56 111 GLU A N 1
ATOM 848 C CA . GLU A 1 111 ? 15.791 -4.579 2.607 1.00 78.56 111 GLU A CA 1
ATOM 849 C C . GLU A 1 111 ? 14.561 -3.678 2.622 1.00 78.56 111 GLU A C 1
ATOM 851 O O . GLU A 1 111 ? 14.449 -2.839 3.506 1.00 78.56 111 GLU A O 1
ATOM 856 N N . LYS A 1 112 ? 13.588 -3.926 1.739 1.00 75.69 112 LYS A N 1
ATOM 857 C CA . LYS A 1 112 ? 12.313 -3.203 1.766 1.00 75.69 112 LYS A CA 1
ATOM 858 C C . LYS A 1 112 ? 11.545 -3.420 3.066 1.00 75.69 112 LYS A C 1
ATOM 860 O O . LYS A 1 112 ? 11.039 -2.458 3.617 1.00 75.69 112 LYS A O 1
ATOM 865 N N . GLN A 1 113 ? 11.466 -4.648 3.581 1.00 67.12 113 GLN A N 1
ATOM 866 C CA . GLN A 1 113 ? 10.840 -4.905 4.885 1.00 67.12 113 GLN A CA 1
ATOM 867 C C . GLN A 1 113 ? 11.560 -4.162 6.014 1.00 67.12 113 GLN A C 1
ATOM 869 O O . GLN A 1 113 ? 10.904 -3.615 6.888 1.00 67.12 113 GLN A O 1
ATOM 874 N N . ALA A 1 114 ? 12.891 -4.095 5.987 1.00 69.88 114 ALA A N 1
ATOM 875 C CA . ALA A 1 114 ? 13.671 -3.347 6.965 1.00 69.88 114 ALA A CA 1
ATOM 876 C C . ALA A 1 114 ? 13.497 -1.828 6.816 1.00 69.88 114 ALA A C 1
ATOM 878 O O . ALA A 1 114 ? 13.487 -1.125 7.819 1.00 69.88 114 ALA A O 1
ATOM 879 N N . GLU A 1 115 ? 13.351 -1.316 5.593 1.00 68.81 115 GLU A N 1
ATOM 880 C CA . GLU A 1 115 ? 12.990 0.081 5.328 1.00 68.81 115 GLU A CA 1
ATOM 881 C C . GLU A 1 115 ? 11.586 0.383 5.851 1.00 68.81 115 GLU A C 1
ATOM 883 O O . GLU A 1 115 ? 11.442 1.326 6.617 1.00 68.81 115 GLU A O 1
ATOM 888 N N . PHE A 1 116 ? 10.592 -0.465 5.569 1.00 64.31 116 PHE A N 1
ATOM 889 C CA . PHE A 1 116 ? 9.241 -0.330 6.121 1.00 64.31 116 PHE A CA 1
ATOM 890 C C . PHE A 1 116 ? 9.219 -0.435 7.646 1.00 64.31 116 PHE A C 1
ATOM 892 O O . PHE A 1 116 ? 8.488 0.311 8.276 1.00 64.31 116 PHE A O 1
ATOM 899 N N . LEU A 1 117 ? 10.024 -1.307 8.258 1.00 60.50 117 LEU A N 1
ATOM 900 C CA . LEU A 1 117 ? 10.136 -1.399 9.717 1.00 60.50 117 LEU A CA 1
ATOM 901 C C . LEU A 1 117 ? 10.832 -0.171 10.316 1.00 60.50 117 LEU A C 1
ATOM 903 O O . LEU A 1 117 ? 10.424 0.291 11.372 1.00 60.50 117 LEU A O 1
ATOM 907 N N . LYS A 1 118 ? 11.842 0.396 9.646 1.00 64.25 118 LYS A N 1
ATOM 908 C CA . LYS A 1 118 ? 12.496 1.645 10.074 1.00 64.25 118 LYS A CA 1
ATOM 909 C C . LYS A 1 118 ? 11.605 2.866 9.873 1.00 64.25 118 LYS A C 1
ATOM 911 O O . LYS A 1 118 ? 11.643 3.782 10.688 1.00 64.25 118 LYS A O 1
ATOM 916 N N . GLU A 1 119 ? 10.828 2.902 8.797 1.00 59.78 119 GLU A N 1
ATOM 917 C CA . GLU A 1 119 ? 9.815 3.927 8.554 1.00 59.78 119 GLU A CA 1
ATOM 918 C C . GLU A 1 119 ? 8.667 3.788 9.548 1.00 59.78 119 GLU A C 1
ATOM 920 O O . GLU A 1 119 ? 8.289 4.800 10.121 1.00 59.78 119 GLU A O 1
ATOM 925 N N . ALA A 1 120 ? 8.215 2.564 9.847 1.00 56.91 120 ALA A N 1
ATOM 926 C CA . ALA A 1 120 ? 7.238 2.265 10.890 1.00 56.91 120 ALA A CA 1
ATOM 927 C C . ALA A 1 120 ? 7.749 2.698 12.270 1.00 56.91 120 ALA A C 1
ATOM 929 O O . ALA A 1 120 ? 7.053 3.419 12.970 1.00 56.91 120 ALA A O 1
ATOM 930 N N . GLU A 1 121 ? 8.995 2.374 12.625 1.00 56.03 121 GLU A N 1
ATOM 931 C CA . GLU A 1 121 ? 9.635 2.799 13.875 1.00 56.03 121 GLU A CA 1
ATOM 932 C C . GLU A 1 121 ? 9.807 4.327 13.932 1.00 56.03 121 GLU A C 1
ATOM 934 O O . GLU A 1 121 ? 9.666 4.941 14.989 1.00 56.03 121 GLU A O 1
ATOM 939 N N . LYS A 1 122 ? 10.079 4.979 12.795 1.00 58.94 122 LYS A N 1
ATOM 940 C CA . LYS A 1 122 ? 10.152 6.442 12.700 1.00 58.94 122 LYS A CA 1
ATOM 941 C C . LYS A 1 122 ? 8.767 7.078 12.817 1.00 58.94 122 LYS A C 1
ATOM 943 O O . LYS A 1 122 ? 8.648 8.075 13.519 1.00 58.94 122 LYS A O 1
ATOM 948 N N . THR A 1 123 ? 7.730 6.499 12.213 1.00 57.75 123 THR A N 1
ATOM 949 C CA . THR A 1 123 ? 6.340 6.947 12.362 1.00 57.75 123 THR A CA 1
ATOM 950 C C . THR A 1 123 ? 5.786 6.646 13.745 1.00 57.75 123 THR A C 1
ATOM 952 O O . THR A 1 123 ? 5.041 7.462 14.259 1.00 57.75 123 THR A O 1
ATOM 955 N N . GLU A 1 124 ? 6.186 5.557 14.399 1.00 53.78 124 GLU A N 1
ATOM 956 C CA . GLU A 1 124 ? 5.830 5.251 15.786 1.00 53.78 124 GLU A CA 1
ATOM 957 C C . GLU A 1 124 ? 6.544 6.197 16.745 1.00 53.78 124 GLU A C 1
ATOM 959 O O . GLU A 1 124 ? 5.914 6.695 17.668 1.00 53.78 124 GLU A O 1
ATOM 964 N N . LYS A 1 125 ? 7.817 6.538 16.508 1.00 54.84 125 LYS A N 1
ATOM 965 C CA . LYS A 1 125 ? 8.532 7.565 17.286 1.00 54.84 125 LYS A CA 1
ATOM 966 C C . LYS A 1 125 ? 8.000 8.972 17.023 1.00 54.84 125 LYS A C 1
ATOM 968 O O . LYS A 1 125 ? 7.950 9.772 17.949 1.00 54.84 125 LYS A O 1
ATOM 973 N N . GLU A 1 126 ? 7.567 9.287 15.804 1.00 53.53 126 GLU A N 1
ATOM 974 C CA . GLU A 1 126 ? 6.933 10.567 15.468 1.00 53.53 126 GLU A CA 1
ATOM 975 C C . GLU A 1 126 ? 5.494 10.647 16.006 1.00 53.53 126 GLU A C 1
ATOM 977 O O . GLU A 1 126 ? 5.081 11.699 16.488 1.00 53.53 126 GLU A O 1
ATOM 982 N N . CYS A 1 127 ? 4.756 9.534 16.015 1.00 43.97 127 CYS A N 1
ATOM 983 C CA . CYS A 1 127 ? 3.435 9.403 16.627 1.00 43.97 127 CYS A CA 1
ATOM 984 C C . CYS A 1 127 ? 3.536 9.401 18.158 1.00 43.97 127 CYS A C 1
ATOM 986 O O . CYS A 1 127 ? 2.719 10.034 18.812 1.00 43.97 127 CYS A O 1
ATOM 988 N N . ALA A 1 128 ? 4.581 8.805 18.739 1.00 50.31 128 ALA A N 1
ATOM 989 C CA . ALA A 1 128 ? 4.894 8.876 20.165 1.00 50.31 128 ALA A CA 1
ATOM 990 C C . ALA A 1 128 ? 5.387 10.271 20.572 1.00 50.31 128 ALA A C 1
ATOM 992 O O . ALA A 1 128 ? 5.027 10.743 21.640 1.00 50.31 128 ALA A O 1
ATOM 993 N N . ALA A 1 129 ? 6.138 10.984 19.726 1.00 52.91 129 ALA A N 1
ATOM 994 C CA . ALA A 1 129 ? 6.536 12.372 19.975 1.00 52.91 129 ALA A CA 1
ATOM 995 C C . ALA A 1 129 ? 5.354 13.351 19.826 1.00 52.91 129 ALA A C 1
ATOM 997 O O . ALA A 1 129 ? 5.200 14.260 20.645 1.00 52.91 129 ALA A O 1
ATOM 998 N N . LYS A 1 130 ? 4.466 13.131 18.844 1.00 52.41 130 LYS A N 1
ATOM 999 C CA . LYS A 1 130 ? 3.177 13.838 18.717 1.00 52.41 130 LYS A CA 1
ATOM 1000 C C . LYS A 1 130 ? 2.176 13.449 19.813 1.00 52.41 130 LYS A C 1
ATOM 1002 O O . LYS A 1 130 ? 1.337 14.276 20.144 1.00 52.41 130 LYS A O 1
ATOM 1007 N N . ALA A 1 131 ? 2.295 12.265 20.423 1.00 50.78 131 ALA A N 1
ATOM 1008 C CA . ALA A 1 131 ? 1.522 11.839 21.597 1.00 50.78 131 ALA A CA 1
ATOM 1009 C C . ALA A 1 131 ? 2.159 12.249 22.943 1.00 50.78 131 ALA A C 1
ATOM 1011 O O . ALA A 1 131 ? 1.455 12.351 23.946 1.00 50.78 131 ALA A O 1
ATOM 1012 N N . ALA A 1 132 ? 3.459 12.562 22.980 1.00 45.69 132 ALA A N 1
ATOM 1013 C CA . ALA A 1 132 ? 4.164 13.028 24.177 1.00 45.69 132 ALA A CA 1
ATOM 1014 C C . ALA A 1 132 ? 4.069 14.551 24.386 1.00 45.69 132 ALA A C 1
ATOM 1016 O O . ALA A 1 132 ? 4.119 15.018 25.523 1.00 45.69 132 ALA A O 1
ATOM 1017 N N . LEU A 1 133 ? 3.875 15.340 23.323 1.00 46.66 133 LEU A N 1
ATOM 1018 C CA . LEU A 1 133 ? 3.637 16.787 23.440 1.00 46.66 133 LEU A CA 1
ATOM 1019 C C . LEU A 1 133 ? 2.301 17.152 24.136 1.00 46.66 133 LEU A C 1
ATOM 1021 O O . LEU A 1 133 ? 2.291 18.133 24.883 1.00 46.66 133 LEU A O 1
ATOM 1025 N N . PRO A 1 134 ? 1.202 16.381 23.995 1.00 46.09 134 PRO A N 1
ATOM 1026 C CA . PRO A 1 134 ? 0.003 16.537 24.820 1.00 46.09 134 PRO A 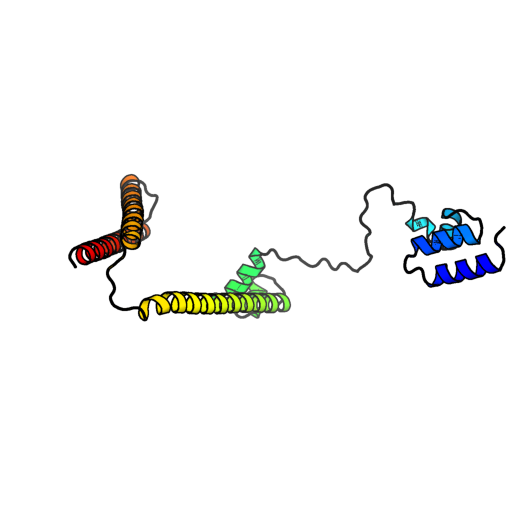CA 1
ATOM 1027 C C . PRO A 1 134 ? 0.145 15.940 26.228 1.00 46.09 134 PRO A C 1
ATOM 1029 O O . PRO A 1 134 ? -0.484 16.438 27.154 1.00 46.09 134 PRO A O 1
ATOM 1032 N N . ALA A 1 135 ? 0.985 14.916 26.432 1.00 45.66 135 ALA A N 1
ATOM 1033 C CA . ALA A 1 135 ? 1.102 14.233 27.727 1.00 45.66 135 ALA A CA 1
ATOM 1034 C C . ALA A 1 135 ? 1.863 15.034 28.809 1.00 45.66 135 ALA A C 1
ATOM 1036 O O . ALA A 1 135 ? 1.810 14.680 29.984 1.00 45.66 135 ALA A O 1
ATOM 1037 N N . LEU A 1 136 ? 2.535 16.135 28.443 1.00 44.38 136 LEU A N 1
ATOM 1038 C CA . LEU A 1 136 ? 3.228 17.035 29.382 1.00 44.38 136 LEU A CA 1
ATOM 1039 C C . LEU A 1 136 ? 2.559 18.408 29.568 1.00 44.38 136 LEU A C 1
ATOM 1041 O O . LEU A 1 136 ? 3.018 19.207 30.387 1.00 44.38 136 LEU A O 1
ATOM 1045 N N . LYS A 1 137 ? 1.434 18.685 28.895 1.00 40.81 137 LYS A N 1
ATOM 1046 C CA . LYS A 1 137 ? 0.561 19.813 29.249 1.00 40.81 137 LYS A CA 1
ATOM 1047 C C . LYS A 1 137 ? -0.683 19.275 29.943 1.00 40.81 137 LYS A C 1
ATOM 1049 O O . LYS A 1 137 ? -1.597 18.798 29.293 1.00 40.81 137 LYS A O 1
ATOM 1054 N N . LYS A 1 138 ? -0.631 19.360 31.278 1.00 41.62 138 LYS A N 1
ATOM 1055 C CA . LYS A 1 138 ? -1.727 19.481 32.255 1.00 41.62 138 LYS A CA 1
ATOM 1056 C C . LYS A 1 138 ? -3.137 19.204 31.730 1.00 41.62 138 LYS A C 1
ATOM 1058 O O . LYS A 1 138 ? -3.575 19.869 30.800 1.00 41.62 138 LYS A O 1
ATOM 1063 N N . ALA A 1 139 ? -3.871 18.394 32.500 1.00 46.41 139 ALA A N 1
ATOM 1064 C CA . ALA A 1 139 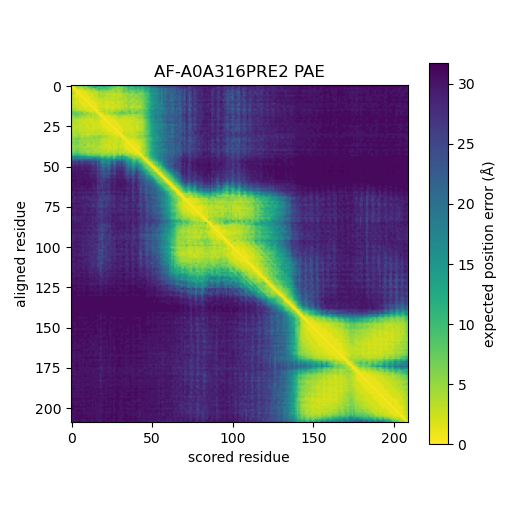? -5.312 18.518 32.723 1.00 46.41 139 ALA A CA 1
ATOM 1065 C C . ALA A 1 139 ? -5.822 19.926 32.363 1.00 46.41 139 ALA A C 1
ATOM 1067 O O . ALA A 1 139 ? -5.655 20.888 33.113 1.00 46.41 139 ALA A O 1
ATOM 1068 N N . GLY A 1 140 ? -6.348 20.033 31.153 1.00 39.41 140 GLY A N 1
ATOM 1069 C CA . GLY A 1 140 ? -6.826 21.252 30.539 1.00 39.41 140 GLY A CA 1
ATOM 1070 C C . GLY A 1 140 ? -8.024 20.835 29.718 1.00 39.41 140 GLY A C 1
ATOM 1071 O O . GLY A 1 140 ? -7.929 19.898 28.926 1.00 39.41 140 GLY A O 1
ATOM 1072 N N . ALA A 1 141 ? -9.160 21.458 30.012 1.00 55.91 141 ALA A N 1
ATOM 1073 C CA . ALA A 1 141 ? -10.453 21.100 29.466 1.00 55.91 141 ALA A CA 1
ATOM 1074 C C . ALA A 1 141 ? -10.401 20.916 27.935 1.00 55.91 141 ALA A C 1
ATOM 1076 O O . ALA A 1 141 ? -9.684 21.655 27.251 1.00 55.91 141 ALA A O 1
ATOM 1077 N N . PRO A 1 142 ? -11.155 19.949 27.386 1.00 56.16 142 PRO A N 1
ATOM 1078 C CA . PRO A 1 142 ? -11.262 19.751 25.947 1.00 56.16 142 PRO A CA 1
ATOM 1079 C C . PRO A 1 142 ? -11.689 21.061 25.277 1.00 56.16 142 PRO A C 1
ATOM 1081 O O . PRO A 1 142 ? -12.761 21.591 25.577 1.00 56.16 142 PRO A O 1
ATOM 1084 N N . THR A 1 143 ? -10.845 21.585 24.386 1.00 63.00 143 THR A N 1
ATOM 1085 C CA . THR A 1 143 ? -11.188 22.734 23.543 1.00 63.00 143 THR A CA 1
ATOM 1086 C C . THR A 1 143 ? -12.369 22.380 22.643 1.00 63.00 143 THR A C 1
ATOM 1088 O O . THR A 1 143 ? -12.524 21.230 22.222 1.00 63.00 143 THR A O 1
ATOM 1091 N N . ASP A 1 144 ? -13.217 23.363 22.341 1.00 65.50 144 ASP A N 1
ATOM 1092 C CA . ASP A 1 144 ? -14.441 23.126 21.568 1.00 65.50 144 ASP A CA 1
ATOM 1093 C C . ASP A 1 144 ? -14.161 22.583 20.159 1.00 65.50 144 ASP A C 1
ATOM 1095 O O . ASP A 1 144 ? -14.911 21.740 19.673 1.00 65.50 144 ASP A O 1
ATOM 1099 N N . GLU A 1 145 ? -13.032 22.941 19.542 1.00 70.75 145 GLU A N 1
ATOM 1100 C CA . GLU A 1 145 ? -12.625 22.403 18.235 1.00 70.75 145 GLU A CA 1
ATOM 1101 C C . GLU A 1 145 ? -12.386 20.884 18.262 1.00 70.75 145 GLU A C 1
ATOM 1103 O O . GLU A 1 145 ? -12.813 20.170 17.354 1.00 70.75 145 GLU A O 1
ATOM 1108 N N . ASN A 1 146 ? -11.784 20.363 19.338 1.00 75.75 146 ASN A N 1
ATOM 1109 C CA . ASN A 1 146 ? -11.553 18.925 19.499 1.00 75.75 146 ASN A CA 1
ATOM 1110 C C . ASN A 1 146 ? -12.869 18.163 19.706 1.00 75.75 146 ASN A C 1
ATOM 1112 O O . ASN A 1 146 ? -13.013 17.035 19.234 1.00 75.75 146 ASN A O 1
ATOM 1116 N N . LYS A 1 147 ? -13.850 18.783 20.374 1.00 77.69 147 LYS A N 1
ATOM 1117 C CA . LYS A 1 147 ? -15.192 18.209 20.552 1.00 77.69 147 LYS A CA 1
ATOM 1118 C C . LYS A 1 147 ? -15.962 18.169 19.234 1.00 77.69 147 LYS A C 1
ATOM 1120 O O . LYS A 1 147 ? -16.577 17.151 18.933 1.00 77.69 147 LYS A O 1
ATOM 1125 N N . VAL A 1 148 ? -15.907 19.247 18.447 1.00 83.75 148 VAL A N 1
ATOM 1126 C CA . VAL A 1 148 ? -16.558 19.328 17.128 1.00 83.75 148 VAL A CA 1
ATOM 1127 C C . VAL A 1 148 ? -15.955 18.303 16.168 1.00 83.75 148 VAL A C 1
ATOM 1129 O O . VAL A 1 148 ? -16.693 17.585 15.496 1.00 83.75 148 VAL A O 1
ATOM 1132 N N . PHE A 1 149 ? -14.627 18.169 16.149 1.00 84.75 149 PHE A N 1
ATOM 1133 C CA . PHE A 1 149 ? -13.956 17.140 15.357 1.00 84.75 149 PHE A CA 1
ATOM 1134 C C . PHE A 1 149 ? -14.377 15.727 15.783 1.00 84.75 149 PHE A C 1
ATOM 1136 O O . PHE A 1 149 ? -14.773 14.927 14.939 1.00 84.75 149 PHE A O 1
ATOM 1143 N N . ALA A 1 150 ? -14.368 15.430 17.086 1.00 83.38 150 ALA A N 1
ATOM 1144 C CA . ALA A 1 150 ? -14.766 14.120 17.594 1.00 83.38 150 ALA A CA 1
ATOM 1145 C C . ALA A 1 150 ? -16.242 13.790 17.302 1.00 83.38 150 ALA A C 1
ATOM 1147 O O . ALA A 1 150 ? -16.555 12.654 16.959 1.00 83.38 150 ALA A O 1
ATOM 1148 N N . GLN A 1 151 ? -17.144 14.776 17.370 1.00 87.06 151 GLN A N 1
ATOM 1149 C CA . GLN A 1 151 ? -18.545 14.604 16.971 1.00 87.06 151 GLN A CA 1
ATOM 1150 C C . GLN A 1 151 ? -18.692 14.318 15.477 1.00 87.06 151 GLN A C 1
ATOM 1152 O O . GLN A 1 151 ? -19.489 13.462 15.102 1.00 87.06 151 GLN A O 1
ATOM 1157 N N . LYS A 1 152 ? -17.915 14.998 14.626 1.00 90.88 152 LYS A N 1
ATOM 1158 C CA . LYS A 1 152 ? -17.920 14.744 13.183 1.00 90.88 152 LYS A CA 1
ATOM 1159 C C . LYS A 1 152 ? -17.442 13.326 12.864 1.00 90.88 152 LYS A C 1
ATOM 1161 O O . LYS A 1 152 ? -18.117 12.613 12.133 1.00 90.88 152 LYS A O 1
ATOM 1166 N N . VAL A 1 153 ? -16.329 12.904 13.464 1.00 89.69 153 VAL A N 1
ATOM 1167 C CA . VAL A 1 153 ? -15.793 11.544 13.293 1.00 89.69 153 VAL A CA 1
ATOM 1168 C C . VAL A 1 153 ? -16.794 10.494 13.782 1.00 89.69 153 VAL A C 1
ATOM 1170 O O . VAL A 1 153 ? -17.000 9.490 13.111 1.00 89.69 153 VAL A O 1
ATOM 1173 N N . LEU A 1 154 ? -17.467 10.734 14.912 1.00 91.88 154 LEU A N 1
ATOM 1174 C CA . LEU A 1 154 ? -18.530 9.851 15.398 1.00 91.88 154 LEU A CA 1
ATOM 1175 C C . LEU A 1 154 ? -19.714 9.748 14.433 1.00 91.88 154 LEU A C 1
ATOM 1177 O O . LEU A 1 154 ? -20.257 8.659 14.265 1.00 91.88 154 LEU A O 1
ATOM 1181 N N . ALA A 1 155 ? -20.131 10.864 13.832 1.00 90.56 155 ALA A N 1
ATOM 1182 C CA . ALA A 1 155 ? -21.238 10.881 12.884 1.00 90.56 155 ALA A CA 1
ATOM 1183 C C . ALA A 1 155 ? -20.905 10.071 11.622 1.00 90.56 155 ALA A C 1
ATOM 1185 O O . ALA A 1 155 ? -21.684 9.202 11.243 1.00 90.56 155 ALA A O 1
ATOM 1186 N N . GLU A 1 156 ? -19.721 10.284 11.041 1.00 93.06 156 GLU A N 1
ATOM 1187 C CA . GLU A 1 156 ? -19.237 9.513 9.885 1.00 93.06 156 GLU A CA 1
ATOM 1188 C C . GLU A 1 156 ? -19.118 8.018 10.218 1.00 93.06 156 GLU A C 1
ATOM 1190 O O . GLU A 1 156 ? -19.486 7.155 9.423 1.00 93.06 156 GLU A O 1
ATOM 1195 N N . MET A 1 157 ? -18.643 7.694 11.423 1.00 92.38 157 MET A N 1
ATOM 1196 C CA . MET A 1 157 ? -18.515 6.308 11.859 1.00 92.38 157 MET A CA 1
ATOM 1197 C C . MET A 1 157 ? -19.878 5.625 12.030 1.00 92.38 157 MET A C 1
ATOM 1199 O O . MET A 1 157 ? -20.024 4.466 11.648 1.00 92.38 157 MET A O 1
ATOM 1203 N N . ARG A 1 158 ? -20.881 6.333 12.565 1.00 92.62 158 ARG A N 1
ATOM 1204 C CA . ARG A 1 158 ? -22.260 5.830 12.666 1.00 92.62 158 ARG A CA 1
ATOM 1205 C C . ARG A 1 158 ? -22.887 5.623 11.294 1.00 92.62 158 ARG A C 1
ATOM 1207 O O . ARG A 1 158 ? -23.448 4.564 11.062 1.00 92.62 158 ARG A O 1
ATOM 1214 N N . GLU A 1 159 ? -22.710 6.567 10.375 1.00 94.12 159 GLU A N 1
ATOM 1215 C CA . GLU A 1 159 ? -23.189 6.427 8.996 1.00 94.12 159 GLU A CA 1
ATOM 1216 C C . GLU A 1 159 ? -22.575 5.195 8.307 1.00 94.12 159 GLU A C 1
ATOM 1218 O O . GLU A 1 159 ? -23.273 4.447 7.625 1.00 94.12 159 GLU A O 1
ATOM 1223 N N . GLY A 1 160 ? -21.288 4.925 8.547 1.00 93.56 160 GLY A N 1
ATOM 1224 C CA . GLY A 1 160 ? -20.628 3.709 8.069 1.00 93.56 160 GLY A CA 1
ATOM 1225 C C . GLY A 1 160 ? -21.184 2.421 8.688 1.00 93.56 160 GLY A C 1
ATOM 1226 O O . GLY A 1 160 ? -21.385 1.440 7.971 1.00 93.56 160 GLY A O 1
ATOM 1227 N N . ILE A 1 161 ? -21.455 2.418 9.998 1.00 93.94 161 ILE A N 1
ATOM 1228 C CA . ILE A 1 161 ? -22.077 1.285 10.705 1.00 93.94 161 ILE A CA 1
ATOM 1229 C C . ILE A 1 161 ? -23.483 1.019 10.157 1.00 93.94 161 ILE A C 1
ATOM 1231 O O . ILE A 1 161 ? -23.798 -0.120 9.817 1.00 93.94 161 ILE A O 1
ATOM 1235 N N . ASP A 1 162 ? -24.298 2.062 10.012 1.00 93.25 162 ASP A N 1
ATOM 1236 C CA . ASP A 1 162 ? -25.667 1.967 9.503 1.00 93.25 162 ASP A CA 1
ATOM 1237 C C . ASP A 1 162 ? -25.684 1.501 8.040 1.00 93.25 162 ASP A C 1
ATOM 1239 O O . ASP A 1 162 ? -26.481 0.641 7.662 1.00 93.25 162 ASP A O 1
ATOM 1243 N N . GLY A 1 163 ? -24.760 2.007 7.216 1.00 94.19 163 GLY A N 1
ATOM 1244 C CA . GLY A 1 163 ? -24.592 1.574 5.830 1.00 94.19 163 GLY A CA 1
ATOM 1245 C C . GLY A 1 163 ? -24.183 0.105 5.713 1.00 94.19 163 GLY A C 1
ATOM 1246 O O . GLY A 1 163 ? -24.681 -0.607 4.839 1.00 94.19 163 GLY A O 1
ATOM 1247 N N . LEU A 1 164 ? -23.318 -0.374 6.611 1.00 90.94 164 LEU A N 1
ATOM 1248 C CA . LEU A 1 164 ? -22.923 -1.780 6.654 1.00 90.94 164 LEU A CA 1
ATOM 1249 C C . LEU A 1 164 ? -24.062 -2.678 7.165 1.00 90.94 164 LEU A C 1
ATOM 1251 O O . LEU A 1 164 ? -24.280 -3.741 6.590 1.00 90.94 164 LEU A O 1
ATOM 1255 N N . HIS A 1 165 ? -24.837 -2.241 8.162 1.00 90.69 165 HIS A N 1
ATOM 1256 C CA . HIS A 1 165 ? -26.066 -2.927 8.577 1.00 90.69 165 HIS A CA 1
ATOM 1257 C C . HIS A 1 165 ? -27.060 -3.052 7.415 1.00 90.69 165 HIS A C 1
ATOM 1259 O O . HIS A 1 165 ? -27.500 -4.155 7.098 1.00 90.69 165 HIS A O 1
ATOM 1265 N N . ALA A 1 166 ? -27.344 -1.948 6.718 1.00 91.31 166 ALA A N 1
ATOM 1266 C CA . ALA A 1 166 ? -28.250 -1.940 5.572 1.00 91.31 166 ALA A CA 1
ATOM 1267 C C . ALA A 1 166 ? -27.754 -2.834 4.425 1.00 91.31 166 ALA A C 1
ATOM 1269 O O . ALA A 1 166 ? -28.555 -3.483 3.751 1.00 91.31 166 ALA A O 1
ATOM 1270 N N . PHE A 1 167 ? -26.438 -2.894 4.206 1.00 90.44 167 PHE A N 1
ATOM 1271 C CA . PHE A 1 167 ? -25.835 -3.814 3.248 1.00 90.44 167 PHE A CA 1
ATOM 1272 C C . PHE A 1 167 ? -26.106 -5.274 3.633 1.00 90.44 167 PHE A C 1
ATOM 1274 O O . PHE A 1 167 ? -26.628 -6.028 2.813 1.00 90.44 167 PHE A O 1
ATOM 1281 N N . ILE A 1 168 ? -25.805 -5.670 4.873 1.00 87.38 168 ILE A N 1
ATOM 1282 C CA . ILE A 1 168 ? -26.013 -7.051 5.329 1.00 87.38 168 ILE A CA 1
ATOM 1283 C C . ILE A 1 168 ? -27.497 -7.430 5.265 1.00 87.38 168 ILE A C 1
ATOM 1285 O O . ILE A 1 168 ? -27.823 -8.503 4.758 1.00 87.38 168 ILE A O 1
ATOM 1289 N N . ASP A 1 169 ? -28.394 -6.537 5.686 1.00 87.69 169 ASP A N 1
ATOM 1290 C CA . ASP A 1 169 ? -29.839 -6.775 5.675 1.00 87.69 169 ASP A CA 1
ATOM 1291 C C . ASP A 1 169 ? -30.400 -6.902 4.253 1.00 87.69 169 ASP A C 1
ATOM 1293 O O . ASP A 1 169 ? -31.179 -7.811 3.962 1.00 87.69 169 ASP A O 1
ATOM 1297 N N . ASN A 1 170 ? -29.982 -6.034 3.327 1.00 87.81 170 ASN A N 1
ATOM 1298 C CA . ASN A 1 170 ? -30.472 -6.071 1.948 1.00 87.81 170 ASN A CA 1
ATOM 1299 C C . ASN A 1 170 ? -30.001 -7.323 1.190 1.00 87.81 170 ASN A C 1
ATOM 1301 O O . ASN A 1 170 ? -30.692 -7.817 0.298 1.00 87.81 170 ASN A O 1
ATOM 1305 N N . PHE A 1 171 ? -28.840 -7.861 1.561 1.00 81.19 171 PHE A N 1
ATOM 1306 C CA . PHE A 1 171 ? -28.318 -9.107 1.009 1.00 81.19 171 PHE A CA 1
ATOM 1307 C C . PHE A 1 171 ? -28.606 -10.318 1.900 1.00 81.19 171 PHE A C 1
ATOM 1309 O O . PHE A 1 171 ? -28.159 -11.417 1.583 1.00 81.19 171 PHE A O 1
ATOM 1316 N N . ALA A 1 172 ? -29.428 -10.168 2.947 1.00 73.50 172 ALA A N 1
ATOM 1317 C CA . ALA A 1 172 ? -29.726 -11.242 3.885 1.00 73.50 172 ALA A CA 1
ATOM 1318 C C . ALA A 1 172 ? -30.377 -12.469 3.216 1.00 73.50 172 ALA A C 1
ATOM 1320 O O . ALA A 1 172 ? -30.167 -13.588 3.679 1.00 73.50 172 ALA A O 1
ATOM 1321 N N . GLY A 1 173 ? -31.102 -12.275 2.111 1.00 68.88 173 GLY A N 1
ATOM 1322 C CA . GLY A 1 173 ? -31.716 -13.344 1.314 1.00 68.88 173 GLY A CA 1
ATOM 1323 C C . GLY A 1 173 ? -30.976 -13.703 0.022 1.00 68.88 173 GLY A C 1
ATOM 1324 O O . GLY A 1 173 ? -31.476 -14.525 -0.743 1.00 68.88 173 GLY A O 1
ATOM 1325 N N . VAL A 1 174 ? -29.827 -13.079 -0.253 1.00 75.12 174 VAL A N 1
ATOM 1326 C CA . VAL A 1 174 ? -29.011 -13.366 -1.438 1.00 75.12 174 VAL A CA 1
ATOM 1327 C C . VAL A 1 174 ? -27.750 -14.091 -0.982 1.00 75.12 174 VAL A C 1
ATOM 1329 O O . VAL A 1 174 ? -27.077 -13.659 -0.048 1.00 75.12 174 VAL A O 1
ATOM 1332 N N . ASP A 1 175 ? -27.427 -15.195 -1.649 1.00 72.75 175 ASP A N 1
ATOM 1333 C CA . ASP A 1 175 ? -26.309 -16.084 -1.310 1.00 72.75 175 ASP A CA 1
ATOM 1334 C C . ASP A 1 175 ? -24.957 -15.489 -1.769 1.00 72.75 175 ASP A C 1
ATOM 1336 O O . ASP A 1 175 ? -24.222 -16.064 -2.567 1.00 72.75 175 ASP A O 1
ATOM 1340 N N . ILE A 1 176 ? -24.683 -14.243 -1.360 1.00 80.75 176 ILE A N 1
ATOM 1341 C CA . ILE A 1 176 ? -23.461 -13.493 -1.704 1.00 80.75 176 ILE A CA 1
ATOM 1342 C C . ILE A 1 176 ? -22.353 -13.752 -0.684 1.00 80.75 176 ILE A C 1
ATOM 1344 O O . ILE A 1 176 ? -21.180 -13.738 -1.043 1.00 80.75 176 ILE A O 1
ATOM 1348 N N . LEU A 1 177 ? -22.730 -13.954 0.578 1.00 81.94 177 LEU A N 1
ATOM 1349 C CA . LEU A 1 177 ? -21.818 -14.150 1.699 1.00 81.94 177 LEU A CA 1
ATOM 1350 C C . LEU A 1 177 ? -22.097 -15.505 2.330 1.00 81.94 177 LEU A C 1
ATOM 1352 O O . LEU A 1 177 ? -23.260 -15.809 2.603 1.00 81.94 177 LEU A O 1
ATOM 1356 N N . ASN A 1 178 ? -21.043 -16.268 2.616 1.00 85.75 178 ASN A N 1
ATOM 1357 C CA . ASN A 1 178 ? -21.192 -17.487 3.405 1.00 85.75 178 ASN A CA 1
ATOM 1358 C C . ASN A 1 178 ? -21.482 -17.155 4.890 1.00 85.75 178 ASN A C 1
ATOM 1360 O O . ASN A 1 178 ? -21.321 -16.014 5.337 1.00 85.75 178 ASN A O 1
ATOM 1364 N N . ASP A 1 179 ? -21.881 -18.161 5.670 1.00 85.31 179 ASP A N 1
ATOM 1365 C CA . ASP A 1 179 ? -22.217 -17.994 7.091 1.00 85.31 179 ASP A CA 1
ATOM 1366 C C . ASP A 1 179 ? -21.045 -17.476 7.953 1.00 85.31 179 ASP A C 1
ATOM 1368 O O . ASP A 1 179 ? -21.248 -16.630 8.826 1.00 85.31 179 ASP A O 1
ATOM 1372 N N . ASP A 1 180 ? -19.810 -17.915 7.691 1.00 88.69 180 ASP A N 1
ATOM 1373 C CA . ASP A 1 180 ? -18.593 -17.442 8.371 1.00 88.69 180 ASP A CA 1
ATOM 1374 C C . ASP A 1 180 ? -18.270 -15.975 8.024 1.00 88.69 180 ASP A C 1
ATOM 1376 O O . ASP A 1 180 ? -17.848 -15.193 8.884 1.00 88.69 180 ASP A O 1
ATOM 1380 N N . GLU A 1 181 ? -18.470 -15.576 6.766 1.00 88.75 181 GLU A N 1
ATOM 1381 C CA . GLU A 1 181 ? -18.272 -14.203 6.291 1.00 88.75 181 GLU A CA 1
ATOM 1382 C C . GLU A 1 181 ? -19.302 -13.262 6.918 1.00 88.75 181 GLU A C 1
ATOM 1384 O O . GLU A 1 181 ? -18.935 -12.192 7.412 1.00 88.75 181 GLU A O 1
ATOM 1389 N N . ARG A 1 182 ? -20.569 -13.687 6.992 1.00 86.38 182 ARG A N 1
ATOM 1390 C CA . ARG A 1 182 ? -21.620 -12.966 7.724 1.00 86.38 182 ARG A CA 1
ATOM 1391 C C . ARG A 1 182 ? -21.298 -12.832 9.201 1.00 86.38 182 ARG A C 1
ATOM 1393 O O . ARG A 1 182 ? -21.300 -11.718 9.711 1.00 86.38 182 ARG A O 1
ATOM 1400 N N . ALA A 1 183 ? -20.933 -13.927 9.865 1.00 88.69 183 ALA A N 1
ATOM 1401 C CA . ALA A 1 183 ? -20.566 -13.900 11.278 1.00 88.69 183 ALA A CA 1
ATOM 1402 C C . ALA A 1 183 ? -19.366 -12.972 11.545 1.00 88.69 183 ALA A C 1
ATOM 1404 O O . ALA A 1 183 ? -19.291 -12.307 12.582 1.00 88.69 183 ALA A O 1
ATOM 1405 N N . THR A 1 184 ? -18.428 -12.894 10.598 1.00 91.69 184 THR A N 1
ATOM 1406 C CA . THR A 1 184 ? -17.296 -11.966 10.672 1.00 91.69 184 THR A CA 1
ATOM 1407 C C . THR A 1 184 ? -17.757 -10.514 10.564 1.00 91.69 184 THR A C 1
ATOM 1409 O O . THR A 1 184 ? -17.340 -9.686 11.377 1.00 91.69 184 THR A O 1
ATOM 1412 N N . LEU A 1 185 ? -18.632 -10.196 9.606 1.00 90.25 185 LEU A N 1
ATOM 1413 C CA . LEU A 1 185 ? -19.186 -8.850 9.452 1.00 90.25 185 LEU A CA 1
ATOM 1414 C C . LEU A 1 185 ? -20.048 -8.434 10.649 1.00 90.25 185 LEU A C 1
ATOM 1416 O O . LEU A 1 185 ? -19.892 -7.314 11.131 1.00 90.25 185 LEU A O 1
ATOM 1420 N N . ASP A 1 186 ? -20.860 -9.337 11.198 1.00 89.38 186 ASP A N 1
ATOM 1421 C CA . ASP A 1 186 ? -21.647 -9.088 12.411 1.00 89.38 186 ASP A CA 1
ATOM 1422 C C . ASP A 1 186 ? -20.748 -8.780 13.612 1.00 89.38 186 ASP A C 1
ATOM 1424 O O . ASP A 1 186 ? -21.009 -7.860 14.391 1.00 89.38 186 ASP A O 1
ATOM 1428 N N . ARG A 1 187 ? -19.628 -9.499 13.751 1.00 93.88 187 ARG A N 1
ATOM 1429 C CA . ARG A 1 187 ? -18.641 -9.223 14.803 1.00 93.88 187 ARG A CA 1
ATOM 1430 C C . ARG A 1 187 ? -17.967 -7.865 14.618 1.00 93.88 187 ARG A C 1
ATOM 1432 O O . ARG A 1 187 ? -17.712 -7.173 15.609 1.00 93.88 187 ARG A O 1
ATOM 1439 N N . ILE A 1 188 ? -17.661 -7.490 13.376 1.00 93.75 188 ILE A N 1
ATOM 1440 C CA . ILE A 1 188 ? -17.109 -6.170 13.043 1.00 93.75 188 ILE A CA 1
ATOM 1441 C C . ILE A 1 188 ? -18.121 -5.078 13.393 1.00 93.75 188 ILE A C 1
ATOM 1443 O O . ILE A 1 188 ? -17.751 -4.133 14.087 1.00 93.75 188 ILE A O 1
ATOM 1447 N N . LEU A 1 189 ? -19.385 -5.237 12.996 1.00 92.56 189 LEU A N 1
ATOM 1448 C CA . LEU A 1 189 ? -20.471 -4.317 13.330 1.00 92.56 189 LEU A CA 1
ATOM 1449 C C . LEU A 1 189 ? -20.635 -4.162 14.837 1.00 92.56 189 LEU A C 1
ATOM 1451 O O . LEU A 1 189 ? -20.595 -3.046 15.344 1.00 92.56 189 LEU A O 1
ATOM 1455 N N . PHE A 1 190 ? -20.724 -5.270 15.572 1.00 93.38 190 PHE A N 1
ATOM 1456 C CA . PHE A 1 190 ? -20.853 -5.242 17.027 1.00 93.38 190 PHE A CA 1
ATOM 1457 C C . PHE A 1 190 ? -19.690 -4.494 17.695 1.00 93.38 190 PHE A C 1
ATOM 1459 O O . PHE A 1 190 ? -19.893 -3.660 18.580 1.00 93.38 190 PHE A O 1
ATOM 1466 N N . THR A 1 191 ? -18.461 -4.755 17.244 1.00 94.12 191 THR A N 1
ATOM 1467 C CA . THR A 1 191 ? -17.259 -4.104 17.782 1.00 94.12 191 THR A CA 1
ATOM 1468 C C . THR A 1 191 ? -17.236 -2.609 17.448 1.00 94.12 191 THR A C 1
ATOM 1470 O O . THR A 1 191 ? -16.914 -1.791 18.310 1.00 94.12 191 THR A O 1
ATOM 1473 N N . ALA A 1 192 ? -17.599 -2.240 16.217 1.00 92.12 192 ALA A N 1
ATOM 1474 C CA . ALA A 1 192 ? -17.660 -0.853 15.771 1.00 92.12 192 ALA A CA 1
ATOM 1475 C C . ALA A 1 192 ? -18.743 -0.065 16.525 1.00 92.12 192 ALA A C 1
ATOM 1477 O O . ALA A 1 192 ? -18.465 1.031 17.011 1.00 92.12 192 ALA A O 1
ATOM 1478 N N . SER A 1 193 ? -19.933 -0.641 16.708 1.00 91.44 193 SER A N 1
ATOM 1479 C CA . SER A 1 193 ? -21.020 -0.045 17.493 1.00 91.44 193 SER A CA 1
ATOM 1480 C C . SER A 1 193 ? -20.608 0.189 18.945 1.00 91.44 193 SER A C 1
ATOM 1482 O O . SER A 1 193 ? -20.747 1.305 19.446 1.00 91.44 193 SER A O 1
ATOM 1484 N N . GLY A 1 194 ? -19.995 -0.807 19.596 1.00 93.19 194 GLY A N 1
ATOM 1485 C CA . GLY A 1 194 ? -19.503 -0.661 20.970 1.00 93.19 194 GLY A CA 1
ATOM 1486 C C . GLY A 1 194 ? -18.416 0.412 21.109 1.00 93.19 194 GLY A C 1
ATOM 1487 O O . GLY A 1 194 ? -18.404 1.176 22.076 1.00 93.19 194 GLY A O 1
ATOM 1488 N N . PHE A 1 195 ? -17.527 0.534 20.119 1.00 93.06 195 PHE A N 1
ATOM 1489 C CA . PHE A 1 195 ? -16.551 1.623 20.080 1.00 93.06 195 PHE A CA 1
ATOM 1490 C C . PHE A 1 195 ? -17.230 2.996 19.917 1.00 93.06 195 PHE A C 1
ATOM 1492 O O . PHE A 1 195 ? -16.875 3.937 20.631 1.00 93.06 195 PHE A O 1
ATOM 1499 N N . ALA A 1 196 ? -18.242 3.111 19.047 1.00 91.81 196 ALA A N 1
ATOM 1500 C CA . ALA A 1 196 ? -18.985 4.354 18.808 1.00 91.81 196 ALA A CA 1
ATOM 1501 C C . ALA A 1 196 ? -19.670 4.850 20.088 1.00 91.81 196 ALA A C 1
ATOM 1503 O O . ALA A 1 196 ? -19.580 6.026 20.447 1.00 91.81 196 ALA A O 1
ATOM 1504 N N . GLU A 1 197 ? -20.327 3.931 20.795 1.00 91.75 197 GLU A N 1
ATOM 1505 C CA . GLU A 1 197 ? -20.997 4.187 22.068 1.00 91.75 197 GLU A CA 1
ATOM 1506 C C . GLU A 1 197 ? -20.009 4.601 23.159 1.00 91.75 197 GLU A C 1
ATOM 1508 O O . GLU A 1 197 ? -20.266 5.554 23.901 1.00 91.75 197 GLU A O 1
ATOM 1513 N N . GLY A 1 198 ? -18.847 3.945 23.230 1.00 91.25 198 GLY A N 1
ATOM 1514 C CA . GLY A 1 198 ? -17.783 4.302 24.167 1.00 91.25 198 GLY A CA 1
ATOM 1515 C C . GLY A 1 198 ? -17.255 5.720 23.938 1.00 91.25 198 GLY A C 1
ATOM 1516 O O . GLY A 1 198 ? -17.135 6.504 24.883 1.00 91.25 198 GLY A O 1
ATOM 1517 N N . VAL A 1 199 ? -16.994 6.087 22.681 1.00 89.06 199 VAL A N 1
ATOM 1518 C CA . VAL A 1 199 ? -16.508 7.428 22.323 1.00 89.06 199 VAL A CA 1
ATOM 1519 C C . VAL A 1 199 ? -17.585 8.491 22.571 1.00 89.06 199 VAL A C 1
ATOM 1521 O O . VAL A 1 199 ? -17.276 9.548 23.124 1.00 89.06 199 VAL A O 1
ATOM 1524 N N . GLN A 1 200 ? -18.853 8.211 22.254 1.00 88.25 200 GLN A N 1
ATOM 1525 C CA . GLN A 1 200 ? -19.962 9.112 22.580 1.00 88.25 200 GLN A CA 1
ATOM 1526 C C . GLN A 1 200 ? -20.083 9.331 24.092 1.00 88.25 200 GLN A C 1
ATOM 1528 O O . GLN A 1 200 ? -20.167 10.473 24.5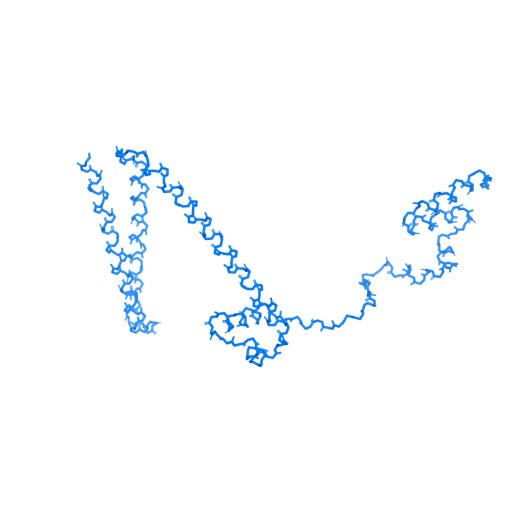43 1.00 88.25 200 GLN A O 1
ATOM 1533 N N . THR A 1 201 ? -20.025 8.256 24.877 1.00 89.81 201 THR A N 1
ATOM 1534 C CA . THR A 1 201 ? -20.077 8.328 26.343 1.00 89.81 201 THR A CA 1
ATOM 1535 C C . THR A 1 201 ? -18.919 9.169 26.888 1.00 89.81 201 THR A C 1
ATOM 1537 O O . THR A 1 201 ? -19.118 10.022 27.754 1.00 89.81 201 THR A O 1
ATOM 1540 N N . GLY A 1 202 ? -17.711 8.999 26.339 1.00 86.88 202 GLY A N 1
ATOM 1541 C CA . GLY A 1 202 ? -16.548 9.819 26.680 1.00 86.88 202 GLY A CA 1
ATOM 1542 C C . GLY A 1 202 ? -16.756 11.309 26.390 1.00 86.88 202 GLY A C 1
ATOM 1543 O O . GLY A 1 202 ? -16.421 12.148 27.228 1.00 86.88 202 GLY A O 1
ATOM 1544 N N . LEU A 1 203 ? -17.361 11.651 25.248 1.00 84.56 203 LEU A N 1
ATOM 1545 C CA . LEU A 1 203 ? -17.692 13.040 24.909 1.00 84.56 203 LEU A CA 1
ATOM 1546 C C . LEU A 1 203 ? -18.772 13.632 25.818 1.00 84.56 203 LEU A C 1
ATOM 1548 O O . LEU A 1 203 ? -18.681 14.801 26.192 1.00 84.56 203 LEU A O 1
ATOM 1552 N N . GLU A 1 204 ? -19.782 12.850 26.193 1.00 84.06 204 GLU A N 1
ATOM 1553 C CA . GLU A 1 204 ? -20.832 13.295 27.112 1.00 84.06 204 GLU A CA 1
ATOM 1554 C C . GLU A 1 204 ? -20.285 13.562 28.518 1.00 84.06 204 GLU A C 1
ATOM 1556 O O . GLU A 1 204 ? -20.603 14.590 29.120 1.00 84.06 204 GLU A O 1
ATOM 1561 N N . LEU A 1 205 ? -19.407 12.691 2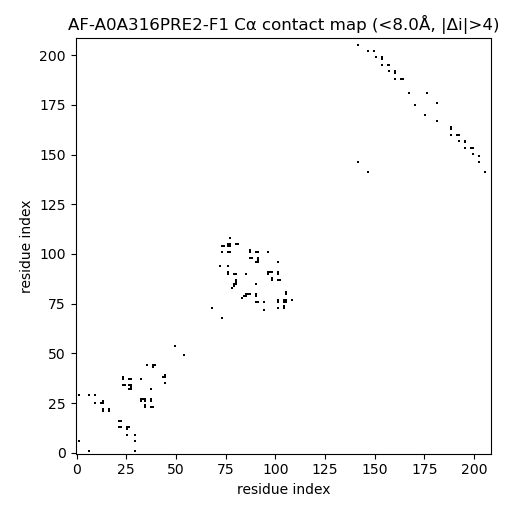9.023 1.00 83.44 205 LEU A N 1
ATOM 1562 C CA . LEU A 1 205 ? -18.714 12.899 30.298 1.00 83.44 205 LEU A CA 1
ATOM 1563 C C . LEU A 1 205 ? -17.804 14.132 30.249 1.00 83.44 205 LEU A C 1
ATOM 1565 O O . LEU A 1 205 ? -17.804 14.938 31.177 1.00 83.44 205 LEU A O 1
ATOM 1569 N N . ALA A 1 206 ? -17.099 14.334 29.136 1.00 78.25 206 ALA A N 1
ATOM 1570 C CA . ALA A 1 206 ? -16.265 15.508 28.895 1.00 78.25 206 ALA A CA 1
ATOM 1571 C C . ALA A 1 206 ? -17.055 16.826 28.754 1.00 78.25 206 ALA A C 1
ATOM 1573 O O . ALA A 1 206 ? -16.460 17.901 28.791 1.00 78.25 206 ALA A O 1
ATOM 1574 N N . ARG A 1 207 ? -18.381 16.759 28.568 1.00 72.38 207 ARG A N 1
ATOM 1575 C CA . ARG A 1 207 ? -19.285 17.920 28.527 1.00 72.38 207 ARG A CA 1
ATOM 1576 C C . ARG A 1 207 ? -19.855 18.277 29.904 1.00 72.38 207 ARG A C 1
ATOM 1578 O O . ARG A 1 207 ? -20.339 19.392 30.074 1.00 72.38 207 ARG A O 1
ATOM 1585 N N . ARG A 1 208 ? -19.854 17.329 30.848 1.00 64.06 208 ARG A N 1
ATOM 1586 C CA . ARG A 1 208 ? -20.381 17.500 32.215 1.00 64.06 208 ARG A CA 1
ATOM 1587 C C . ARG A 1 208 ? -19.333 17.999 33.221 1.00 64.06 208 ARG A C 1
ATOM 1589 O O . ARG A 1 208 ? -19.734 18.424 34.301 1.00 64.06 208 ARG A O 1
ATOM 1596 N N . ASN A 1 209 ? -18.046 17.943 32.868 1.00 53.09 209 ASN A N 1
ATOM 1597 C CA . ASN A 1 209 ? -16.909 18.473 33.637 1.00 53.09 209 ASN A CA 1
ATOM 1598 C C . ASN A 1 209 ? -16.469 19.843 33.114 1.00 53.09 209 ASN A C 1
ATOM 1600 O O . ASN A 1 209 ? -15.947 20.627 33.934 1.00 53.09 209 ASN A O 1
#

pLDDT: mean 75.28, std 16.49, range [35.34, 94.19]

Radius of gyration: 36.59 Å; Cα contacts (8 Å, |Δi|>4): 85; chains: 1; bounding box: 83×56×82 Å

Sequence (209 aa):
MLNEHEKSEMRTQYRDAADKRKQIGILSELYDCSKEEVLDALGLADKGASAGANTKHETAGKHNPRKSYEQAVKNDVAKAVLVEGLSANQAAEKFGVPLGNVSRWVRKAKEKQAEFLKEAEKTEKECAAKAALPALKKAGAPTDENKVFAQKVLAEMREGIDGLHAFIDNFAGVDILNDDERATLDRILFTASGFAEGVQTGLELARRN

Nearest PDB structures (foldseek):
  3csx-assembly2_B  TM=8.202E-01  e=2.733E+00  unclassified
  7rro-assembly1_B6  TM=2.971E-01  e=2.196E+00  Bos taurus

Foldseek 3Di:
DDDPVRLVVLVVVLVVDPDPVVNLVSVCVSVVHDSLVSCVVVVNNVVPPPPPDDDDDDDPDPPPVPPDDDPVLLVVLLCCCPPVVDDLVVSCVVSVHDSVSSVVSNVVVVVVVVVVVVVVVVVVVVVVVVVVVVVPDDDDADDVVNLVVLVVVLVVLVVVLVVLVCVCVVCVVPPPDDPVRSVVSVVVSVVSVVVSVVSVVVSVVSVVD

Mean predicted aligned error: 21.89 Å

Secondary structure (DSSP, 8-state):
---HHHHHHHHHHHHH---HHHHHHHHHHHHT--HHHHHHHTT-GGGTTTSSS-----------------HHHHHHHHHHHHTS---HHHHHHHHT--HHHHHHHHHHHHHHHHHHHHHHHHHHHHHHHHHHHHHTS-S-PPPHHHHHHHHHHHHHHHHHHHHHHHHHHHTTTSTTS-HHHHHHHHHHHHHHHHHHHHHHHHHHHHHH-

Solvent-accessible surface area (backbone atoms only — not comparable to full-atom values): 12298 Å² total; per-residue (Å²): 133,84,50,74,67,56,54,52,50,50,55,49,51,42,71,70,41,88,45,71,71,57,32,45,53,48,49,16,66,74,67,77,43,55,59,62,60,52,26,45,77,68,75,44,44,90,75,58,84,70,80,85,60,100,69,82,82,80,69,91,59,88,71,68,79,72,81,77,74,55,70,64,61,51,49,52,49,28,42,41,38,72,72,70,64,40,51,59,67,56,43,16,64,77,69,76,41,59,50,74,56,44,52,51,41,39,50,54,48,50,50,50,50,50,49,51,50,51,50,47,52,48,49,49,52,49,50,46,49,65,52,46,63,60,72,74,56,67,101,64,80,86,53,67,68,60,52,53,51,52,51,50,53,50,51,56,52,47,53,51,50,52,51,51,50,51,50,53,61,74,41,66,88,48,95,83,61,55,74,68,56,46,54,47,51,53,50,49,47,54,52,50,51,54,49,52,52,51,54,50,52,51,53,54,54,66,70,76,111